Protein AF-A0AAW4PU00-F1 (afdb_monomer_lite)

Radius of gyration: 36.97 Å; chains: 1; bounding box: 73×41×91 Å

Structure (mmCIF, N/CA/C/O backbone):
data_AF-A0AAW4PU00-F1
#
_entry.id   AF-A0AAW4PU00-F1
#
loop_
_atom_site.group_PDB
_atom_site.id
_atom_site.type_symbol
_atom_site.label_atom_id
_atom_site.label_alt_id
_atom_site.label_comp_id
_atom_site.label_asym_id
_atom_site.label_entity_id
_atom_site.label_seq_id
_atom_site.pdbx_PDB_ins_code
_atom_site.Cartn_x
_atom_site.Cartn_y
_atom_site.Cartn_z
_atom_site.occupancy
_atom_site.B_iso_or_equiv
_atom_site.auth_seq_id
_atom_site.auth_comp_id
_atom_site.auth_asym_id
_atom_site.auth_atom_id
_atom_site.pdbx_PDB_model_num
ATOM 1 N N . MET A 1 1 ? 37.279 -8.876 -62.753 1.00 60.62 1 MET A N 1
ATOM 2 C CA . MET A 1 1 ? 37.095 -10.219 -63.361 1.00 60.62 1 MET A CA 1
ATOM 3 C C . MET A 1 1 ? 36.805 -11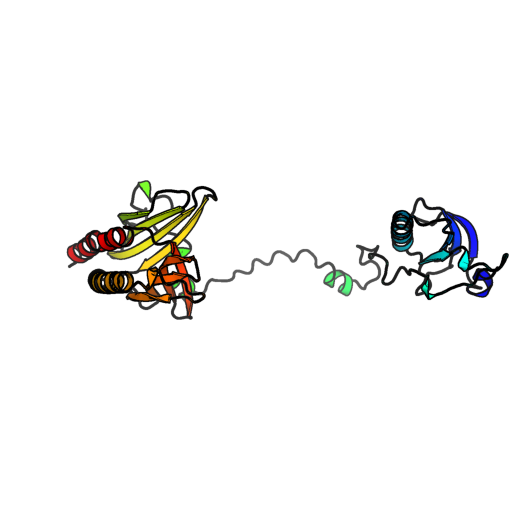.302 -62.313 1.00 60.62 1 MET A C 1
ATOM 5 O O . MET A 1 1 ? 35.931 -12.123 -62.554 1.00 60.62 1 MET A O 1
ATOM 9 N N . LYS A 1 2 ? 37.413 -11.235 -61.116 1.00 74.62 2 LYS A N 1
ATOM 10 C CA . LYS A 1 2 ? 37.250 -12.207 -60.017 1.00 74.62 2 LYS A CA 1
ATOM 11 C C . LYS A 1 2 ? 35.807 -12.545 -59.600 1.00 74.62 2 LYS A C 1
ATOM 13 O O . LYS A 1 2 ? 35.485 -13.714 -59.447 1.00 74.62 2 LYS A O 1
ATOM 18 N N . LEU A 1 3 ? 34.909 -11.564 -59.480 1.00 78.19 3 LEU A N 1
ATOM 19 C CA . LEU A 1 3 ? 33.511 -11.822 -59.084 1.00 78.19 3 LEU A CA 1
ATOM 20 C C . LEU A 1 3 ? 32.737 -12.675 -60.102 1.00 78.19 3 LEU A C 1
ATOM 22 O O . LEU A 1 3 ? 31.877 -13.450 -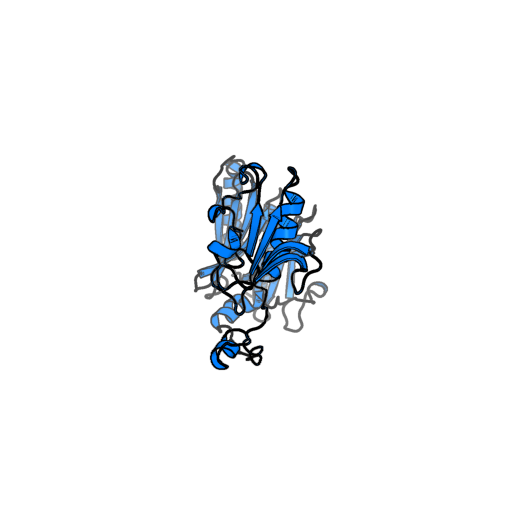59.704 1.00 78.19 3 LEU A O 1
ATOM 26 N N . ARG A 1 4 ? 33.080 -12.596 -61.397 1.00 81.62 4 ARG A N 1
ATOM 27 C CA . ARG A 1 4 ? 32.505 -13.471 -62.435 1.00 81.62 4 ARG A CA 1
ATOM 28 C C . ARG A 1 4 ? 33.040 -14.902 -62.349 1.00 81.62 4 ARG A C 1
ATOM 30 O O . ARG A 1 4 ? 32.368 -15.822 -62.792 1.00 81.62 4 ARG A O 1
ATOM 37 N N . GLU A 1 5 ? 34.236 -15.094 -61.791 1.00 82.25 5 GLU A N 1
ATOM 38 C CA . GLU A 1 5 ? 34.790 -16.429 -61.528 1.00 82.25 5 GLU A CA 1
ATOM 39 C C . GLU A 1 5 ? 34.126 -17.071 -60.306 1.00 82.25 5 GLU A C 1
ATOM 41 O O . GLU A 1 5 ? 33.836 -18.263 -60.323 1.00 82.25 5 GLU A O 1
ATOM 46 N N . ILE A 1 6 ? 33.877 -16.277 -59.259 1.00 80.94 6 ILE A N 1
ATOM 47 C CA . ILE A 1 6 ? 33.273 -16.742 -58.002 1.00 80.94 6 ILE A CA 1
ATOM 48 C C . ILE A 1 6 ? 31.765 -16.977 -58.175 1.00 80.94 6 ILE A C 1
ATOM 50 O O . ILE A 1 6 ? 31.230 -17.964 -57.676 1.00 80.94 6 ILE A O 1
ATOM 54 N N . PHE A 1 7 ? 31.086 -16.108 -58.930 1.00 83.69 7 PHE A N 1
ATOM 55 C CA . PHE A 1 7 ? 29.646 -16.166 -59.180 1.00 83.69 7 PHE A CA 1
ATOM 56 C C . PHE A 1 7 ? 29.358 -16.270 -60.687 1.00 83.69 7 PHE A C 1
ATOM 58 O O . PHE A 1 7 ? 28.888 -15.310 -61.300 1.00 83.69 7 PHE A O 1
ATOM 65 N N . PRO A 1 8 ? 29.623 -17.430 -61.317 1.00 81.44 8 PRO A N 1
ATOM 66 C CA . PRO A 1 8 ? 29.539 -17.587 -62.773 1.00 81.44 8 PRO A CA 1
ATOM 67 C C . PRO A 1 8 ? 28.118 -17.445 -63.334 1.00 81.44 8 PRO A C 1
ATOM 69 O O . PRO A 1 8 ? 27.948 -17.171 -64.518 1.00 81.44 8 PRO A O 1
ATOM 72 N N . SER A 1 9 ? 27.097 -17.632 -62.496 1.00 79.94 9 SER A N 1
ATOM 73 C CA . SER A 1 9 ? 25.684 -17.463 -62.844 1.00 79.94 9 SER A CA 1
ATOM 74 C C . SER A 1 9 ? 25.142 -16.055 -62.570 1.00 79.94 9 SER A C 1
ATOM 76 O O . SER A 1 9 ? 23.960 -15.812 -62.808 1.00 79.94 9 SER A O 1
ATOM 78 N N . ALA A 1 10 ? 25.964 -15.138 -62.052 1.00 87.88 10 ALA A N 1
ATOM 79 C CA . ALA A 1 10 ? 25.546 -13.784 -61.716 1.00 87.88 10 ALA A CA 1
ATOM 80 C C . ALA A 1 10 ? 25.877 -12.783 -62.829 1.00 87.88 10 ALA A C 1
ATOM 82 O O . ALA A 1 10 ? 26.883 -12.904 -63.532 1.00 87.88 10 ALA A O 1
ATOM 83 N N . SER A 1 11 ? 25.053 -11.744 -62.947 1.00 89.81 11 SER A N 1
ATOM 84 C CA . SER A 1 11 ? 25.365 -10.587 -63.787 1.00 89.81 11 SER A CA 1
ATOM 85 C C . SER A 1 11 ? 26.186 -9.584 -62.982 1.00 89.81 11 SER A C 1
ATOM 87 O O . SER A 1 11 ? 25.832 -9.269 -61.852 1.00 89.81 11 SER A O 1
ATOM 89 N N . VAL A 1 12 ? 27.290 -9.090 -63.551 1.00 90.31 12 VAL A N 1
ATOM 90 C CA . VAL A 1 12 ? 28.201 -8.143 -62.882 1.00 90.31 12 VAL A CA 1
ATOM 91 C C . VAL A 1 12 ? 28.299 -6.862 -63.702 1.00 90.31 12 VAL A C 1
ATOM 93 O O . VAL A 1 12 ? 28.822 -6.905 -64.826 1.00 90.31 12 VAL A O 1
ATOM 96 N N . ALA A 1 13 ? 27.826 -5.761 -63.119 1.00 89.69 13 ALA A N 1
ATOM 97 C CA . ALA A 1 13 ? 27.818 -4.412 -63.682 1.00 89.69 13 ALA A CA 1
ATOM 98 C C . ALA A 1 13 ? 28.623 -3.443 -62.798 1.00 89.69 13 ALA A C 1
ATOM 100 O O . ALA A 1 13 ? 28.777 -3.681 -61.602 1.00 89.69 13 ALA A O 1
ATOM 101 N N . HIS A 1 14 ? 29.158 -2.385 -63.403 1.00 90.19 14 HIS A N 1
ATOM 102 C CA . HIS A 1 14 ? 29.904 -1.323 -62.722 1.00 90.19 14 HIS A CA 1
ATOM 103 C C . HIS A 1 14 ? 29.030 -0.073 -62.639 1.00 90.19 14 HIS A C 1
ATOM 105 O O . HIS A 1 14 ? 28.341 0.211 -63.616 1.00 90.19 14 HIS A O 1
ATOM 111 N N . GLU A 1 15 ? 29.103 0.658 -61.524 1.00 87.88 15 GLU A N 1
ATOM 112 C CA . GLU A 1 15 ? 28.348 1.903 -61.295 1.00 87.88 15 GLU A CA 1
ATOM 113 C C . GLU A 1 15 ? 26.834 1.734 -61.543 1.00 87.88 15 GLU A C 1
ATOM 115 O O . GLU A 1 15 ? 26.207 2.502 -62.272 1.00 87.88 15 GLU A O 1
ATOM 120 N N . GLU A 1 16 ? 26.241 0.693 -60.949 1.00 90.12 16 GLU A N 1
ATOM 121 C CA . GLU A 1 16 ? 24.838 0.319 -61.174 1.00 90.12 16 GLU A CA 1
ATOM 122 C C . GLU A 1 16 ? 23.964 0.678 -59.953 1.00 90.12 16 GLU A C 1
ATOM 124 O O . GLU A 1 16 ? 24.355 0.395 -58.812 1.00 90.12 16 GLU A O 1
ATOM 129 N N . PRO A 1 17 ? 22.772 1.277 -60.150 1.00 89.94 17 PRO A N 1
ATOM 130 C CA . PRO A 1 17 ? 21.846 1.563 -59.060 1.00 89.94 17 PRO A CA 1
ATOM 131 C C . PRO A 1 17 ? 21.340 0.277 -58.403 1.00 89.94 17 PRO A C 1
ATOM 133 O O . PRO A 1 17 ? 20.940 -0.677 -59.075 1.00 89.94 17 PRO A O 1
ATOM 136 N N . ILE A 1 18 ? 21.288 0.266 -57.073 1.00 88.88 18 ILE A N 1
ATOM 137 C CA . ILE A 1 18 ? 20.700 -0.844 -56.325 1.00 88.88 18 ILE A CA 1
ATOM 138 C C . ILE A 1 18 ? 19.174 -0.681 -56.334 1.00 88.88 18 ILE A C 1
ATOM 140 O O . ILE A 1 18 ? 18.655 0.341 -55.879 1.00 88.88 18 ILE A O 1
ATOM 144 N N . PRO A 1 19 ? 18.410 -1.681 -56.809 1.00 84.12 19 PRO A N 1
ATOM 145 C CA . PRO A 1 19 ? 16.957 -1.605 -56.807 1.00 84.12 19 PRO A CA 1
ATOM 146 C C . PRO A 1 19 ? 16.387 -1.301 -55.416 1.00 84.12 19 PRO A C 1
ATOM 148 O O . PRO A 1 19 ? 16.774 -1.927 -54.431 1.00 84.12 19 PRO A O 1
ATOM 151 N N . LYS A 1 20 ? 15.379 -0.418 -55.376 1.00 80.75 20 LYS A N 1
ATOM 152 C CA . LYS A 1 20 ? 14.619 0.012 -54.181 1.00 80.75 20 LYS A CA 1
ATOM 153 C C . LYS A 1 20 ? 15.317 1.016 -53.256 1.00 80.75 20 LYS A C 1
ATOM 155 O O . LYS A 1 20 ? 14.691 1.403 -52.272 1.00 80.75 20 LYS A O 1
ATOM 160 N N . ILE A 1 21 ? 16.538 1.458 -53.561 1.00 84.69 21 ILE A N 1
ATOM 161 C CA . ILE A 1 21 ? 17.243 2.495 -52.791 1.00 84.69 21 ILE A CA 1
ATOM 162 C C . ILE A 1 21 ? 17.886 3.531 -53.718 1.00 84.69 21 ILE A C 1
ATOM 164 O O . ILE A 1 21 ? 18.108 3.265 -54.898 1.00 84.69 21 ILE A O 1
ATOM 168 N N . GLU A 1 22 ? 18.179 4.721 -53.195 1.00 86.94 22 GLU A N 1
ATOM 169 C CA . GLU A 1 22 ? 18.830 5.810 -53.942 1.00 86.94 22 GLU A CA 1
ATOM 170 C C . GLU A 1 22 ? 20.367 5.719 -53.843 1.00 86.94 22 GLU A C 1
ATOM 172 O O . GLU A 1 22 ? 21.054 6.724 -53.682 1.00 86.94 22 GLU A O 1
ATOM 177 N N . HIS A 1 23 ? 20.918 4.502 -53.931 1.00 88.12 23 HIS A N 1
ATOM 178 C CA . HIS A 1 23 ? 22.361 4.241 -53.858 1.00 88.12 23 HIS A CA 1
ATOM 179 C C . HIS A 1 23 ? 22.852 3.511 -55.111 1.00 88.12 23 HIS A C 1
ATOM 181 O O . HIS A 1 23 ? 22.195 2.593 -55.607 1.00 88.12 23 HIS A O 1
ATOM 187 N N . THR A 1 24 ? 24.011 3.920 -55.623 1.00 91.31 24 THR A N 1
ATOM 188 C CA . THR A 1 24 ? 24.678 3.310 -56.784 1.00 91.31 24 THR A CA 1
ATOM 189 C C . THR A 1 24 ? 25.943 2.626 -56.305 1.00 91.31 24 THR A C 1
ATOM 191 O O . THR A 1 24 ? 26.784 3.286 -55.703 1.00 91.31 24 THR A O 1
ATOM 194 N N . ALA A 1 25 ? 26.061 1.324 -56.561 1.00 90.69 25 ALA A N 1
ATOM 195 C CA . ALA A 1 25 ? 27.228 0.557 -56.147 1.00 90.69 25 ALA A CA 1
ATOM 196 C C . ALA A 1 25 ? 28.362 0.692 -57.159 1.00 90.69 25 ALA A C 1
ATOM 198 O O . ALA A 1 25 ? 28.114 0.649 -58.368 1.00 90.69 25 ALA A O 1
ATOM 199 N N . ASP A 1 26 ? 29.607 0.739 -56.679 1.00 89.56 26 ASP A N 1
ATOM 200 C CA . ASP A 1 26 ? 30.785 0.729 -57.556 1.00 89.56 26 ASP A CA 1
ATOM 201 C C . ASP A 1 26 ? 30.799 -0.522 -58.447 1.00 89.56 26 ASP A C 1
ATOM 203 O O . ASP A 1 26 ? 31.076 -0.452 -59.650 1.00 89.56 26 ASP A O 1
ATOM 207 N N . VAL A 1 27 ? 30.445 -1.680 -57.875 1.00 91.00 27 VAL A N 1
ATOM 208 C CA . VAL A 1 27 ? 30.143 -2.904 -58.628 1.00 91.00 27 VAL A CA 1
ATOM 209 C C . VAL A 1 27 ? 28.924 -3.596 -58.030 1.00 91.00 27 VAL A C 1
ATOM 211 O O . VAL A 1 27 ? 28.879 -3.874 -56.835 1.00 91.00 27 VAL A O 1
ATOM 214 N N . LEU A 1 28 ? 27.960 -3.958 -58.875 1.00 92.50 28 LEU A N 1
ATOM 215 C CA . LEU A 1 28 ? 26.782 -4.722 -58.476 1.00 92.50 28 LEU A CA 1
ATOM 216 C C . LEU A 1 28 ? 26.794 -6.110 -59.117 1.00 92.50 28 LEU A C 1
ATOM 218 O O . LEU A 1 28 ? 26.815 -6.265 -60.341 1.00 92.50 28 LEU A O 1
ATOM 222 N N . VAL A 1 29 ? 26.752 -7.131 -58.268 1.00 92.69 29 VAL A N 1
ATOM 223 C CA . VAL A 1 29 ? 26.529 -8.527 -58.645 1.00 92.69 29 VAL A CA 1
ATOM 224 C C . VAL A 1 29 ? 25.054 -8.836 -58.426 1.00 92.69 29 VAL A C 1
ATOM 226 O O . VAL A 1 29 ? 24.573 -8.712 -57.305 1.00 92.69 29 VAL A O 1
ATOM 229 N N . THR A 1 30 ? 24.327 -9.255 -59.457 1.00 89.88 30 THR A N 1
ATOM 230 C CA . THR A 1 30 ? 22.900 -9.604 -59.366 1.00 89.88 30 THR A CA 1
ATOM 231 C C . THR A 1 30 ? 22.660 -11.064 -59.726 1.00 89.88 30 THR A C 1
ATOM 233 O O . THR A 1 30 ? 23.266 -11.606 -60.655 1.00 89.88 30 THR A O 1
ATOM 236 N N . PHE A 1 31 ? 21.757 -11.708 -58.988 1.00 86.06 31 PHE A N 1
ATOM 237 C CA . PHE A 1 31 ? 21.328 -13.079 -59.253 1.00 86.06 31 PHE A CA 1
ATOM 238 C C . PHE A 1 31 ? 19.931 -13.088 -59.887 1.00 86.06 31 PHE A C 1
ATOM 240 O O . PHE A 1 31 ? 19.082 -12.276 -59.530 1.00 86.06 31 PHE A O 1
ATOM 247 N N . GLU A 1 32 ? 19.660 -14.035 -60.793 1.00 83.31 32 GLU A N 1
ATOM 248 C CA . GLU A 1 32 ? 18.318 -14.210 -61.384 1.00 83.31 32 GLU A CA 1
ATOM 249 C C . GLU A 1 32 ? 17.259 -14.544 -60.315 1.00 83.31 32 GLU A C 1
ATOM 251 O O . GLU A 1 32 ? 16.095 -14.159 -60.418 1.00 83.31 32 GLU A O 1
ATOM 256 N N . ARG A 1 33 ? 17.675 -15.256 -59.261 1.00 78.50 33 ARG A N 1
ATOM 257 C CA . ARG A 1 33 ? 16.884 -15.538 -58.059 1.00 78.50 33 ARG A CA 1
ATOM 258 C C . ARG A 1 33 ? 17.755 -15.330 -56.822 1.00 78.50 33 ARG A C 1
ATOM 260 O O . ARG A 1 33 ? 18.954 -15.587 -56.918 1.00 78.50 33 ARG A O 1
ATOM 267 N N . PRO A 1 34 ? 17.184 -14.937 -55.670 1.00 79.75 34 PRO A N 1
ATOM 268 C CA . PRO A 1 34 ? 17.965 -14.738 -54.457 1.00 79.75 34 PRO A CA 1
ATOM 269 C C . PRO A 1 34 ? 18.752 -15.993 -54.059 1.00 79.75 34 PRO A C 1
ATOM 271 O O . PRO A 1 34 ? 18.206 -17.099 -54.061 1.00 79.75 34 PRO A O 1
ATOM 274 N N . VAL A 1 35 ? 20.025 -15.823 -53.701 1.00 80.31 35 VAL A N 1
ATOM 275 C CA . VAL A 1 35 ? 20.935 -16.914 -53.316 1.00 80.31 35 VAL A CA 1
ATOM 276 C C . VAL A 1 35 ? 21.301 -16.755 -51.849 1.00 80.31 35 VAL A C 1
ATOM 278 O O . VAL A 1 35 ? 21.739 -15.689 -51.440 1.00 80.31 35 VAL A O 1
ATOM 281 N N . PHE A 1 36 ? 21.153 -17.799 -51.033 1.00 73.81 36 PHE A N 1
ATOM 282 C CA . PHE A 1 36 ? 21.626 -17.764 -49.645 1.00 73.81 36 PHE A CA 1
ATOM 283 C C . PHE A 1 36 ? 23.163 -17.903 -49.583 1.00 73.81 36 PHE A C 1
ATOM 285 O O . PHE A 1 36 ? 23.694 -18.775 -50.273 1.00 73.81 36 PHE A O 1
ATOM 292 N N . PRO A 1 37 ? 23.885 -17.115 -48.754 1.00 76.69 37 PRO A N 1
ATOM 293 C CA . PRO A 1 37 ? 23.397 -16.060 -47.852 1.00 76.69 37 PRO A CA 1
ATOM 294 C C . PRO A 1 37 ? 23.334 -14.661 -48.497 1.00 76.69 37 PRO A C 1
ATOM 296 O O . PRO A 1 37 ? 23.039 -13.683 -47.814 1.00 76.69 37 PRO A O 1
ATOM 299 N N . TYR A 1 38 ? 23.630 -14.551 -49.792 1.00 84.31 38 TYR A N 1
ATOM 300 C CA . TYR A 1 38 ? 23.863 -13.291 -50.496 1.00 84.31 38 TYR A CA 1
ATOM 301 C C . TYR A 1 38 ? 22.615 -12.467 -50.864 1.00 84.31 38 TYR A C 1
ATOM 303 O O . TYR A 1 38 ? 22.740 -11.337 -51.324 1.00 84.31 38 TYR A O 1
ATOM 311 N N . GLY A 1 39 ? 21.411 -13.002 -50.673 1.00 85.44 39 GLY A N 1
ATOM 312 C CA . GLY A 1 39 ? 20.170 -12.306 -51.008 1.00 85.44 39 GLY A CA 1
ATOM 313 C C . GLY A 1 39 ? 20.031 -12.058 -52.512 1.00 85.44 39 GLY A C 1
ATOM 314 O O . GLY A 1 39 ? 20.330 -12.937 -53.320 1.00 85.44 39 GLY A O 1
ATOM 315 N N . ASN A 1 40 ? 19.558 -10.869 -52.888 1.00 87.81 40 ASN A N 1
ATOM 316 C CA . ASN A 1 40 ? 19.306 -10.476 -54.282 1.00 87.81 40 ASN A CA 1
ATOM 317 C C . ASN A 1 40 ? 20.597 -10.261 -55.096 1.00 87.81 40 ASN A C 1
ATOM 319 O O . ASN A 1 40 ? 20.557 -10.206 -56.328 1.00 87.81 40 ASN A O 1
ATOM 323 N N . GLY A 1 41 ? 21.741 -10.131 -54.423 1.00 90.38 41 GLY A N 1
ATOM 324 C CA . GLY A 1 41 ? 22.997 -9.752 -55.050 1.00 90.38 41 GLY A CA 1
ATOM 325 C C . GLY A 1 41 ? 24.038 -9.252 -54.054 1.00 90.38 41 GLY A C 1
ATOM 326 O O . GLY A 1 41 ? 23.775 -9.161 -52.857 1.00 90.38 41 GLY A O 1
ATOM 327 N N . ILE A 1 42 ? 25.213 -8.890 -54.559 1.00 92.62 42 ILE A N 1
ATOM 328 C CA . ILE A 1 42 ? 26.312 -8.325 -53.772 1.00 92.62 42 ILE A CA 1
ATOM 329 C C . ILE A 1 42 ? 26.625 -6.929 -54.313 1.00 92.62 42 ILE A C 1
ATOM 331 O O . ILE A 1 42 ? 27.031 -6.799 -55.466 1.00 92.62 42 ILE A O 1
ATOM 335 N N . ALA A 1 43 ? 26.436 -5.906 -53.486 1.00 93.19 43 ALA A N 1
ATOM 336 C CA . ALA A 1 43 ? 26.935 -4.560 -53.726 1.00 93.19 43 ALA A CA 1
ATOM 337 C C . ALA A 1 43 ? 28.368 -4.466 -53.199 1.00 93.19 43 ALA A C 1
ATOM 339 O O . ALA A 1 43 ? 28.635 -4.762 -52.033 1.00 93.19 43 ALA A O 1
ATOM 340 N N . VAL A 1 44 ? 29.294 -4.103 -54.071 1.00 91.19 44 VAL A N 1
ATOM 341 C CA . VAL A 1 44 ? 30.707 -3.933 -53.752 1.00 91.19 44 VAL A CA 1
ATOM 342 C C . VAL A 1 44 ? 30.991 -2.442 -53.770 1.00 91.19 44 VAL A C 1
ATOM 344 O O . VAL A 1 44 ? 30.757 -1.786 -54.781 1.00 91.19 44 VAL A O 1
ATOM 347 N N . GLU A 1 45 ? 31.509 -1.944 -52.657 1.00 89.50 45 GLU A N 1
ATOM 348 C CA . GLU A 1 45 ? 31.841 -0.539 -52.441 1.00 89.50 45 GLU A CA 1
ATOM 349 C C . GLU A 1 45 ? 33.338 -0.421 -52.164 1.00 89.50 45 GLU A C 1
ATOM 351 O O . GLU A 1 45 ? 33.886 -1.161 -51.340 1.00 89.50 45 GLU A O 1
ATOM 356 N N . PHE A 1 46 ? 34.019 0.505 -52.829 1.00 85.88 46 PHE A N 1
ATOM 357 C CA . PHE A 1 46 ? 35.410 0.823 -52.554 1.00 85.88 46 PHE A CA 1
ATOM 358 C C . PHE A 1 46 ? 35.495 1.886 -51.463 1.00 85.88 46 PHE A C 1
ATOM 360 O O . PHE A 1 46 ? 34.914 2.966 -51.568 1.00 85.88 46 PHE A O 1
ATOM 367 N N . ARG A 1 47 ? 36.271 1.618 -50.409 1.00 73.75 47 ARG A N 1
ATOM 368 C CA . ARG A 1 47 ? 36.490 2.587 -49.330 1.00 73.75 47 ARG A CA 1
ATOM 369 C C . ARG A 1 47 ? 37.797 3.365 -49.537 1.00 73.75 47 ARG A C 1
ATOM 371 O O . ARG A 1 47 ? 38.864 2.772 -49.374 1.00 73.75 47 ARG A O 1
ATOM 378 N N . PRO A 1 48 ? 37.772 4.697 -49.758 1.00 56.03 48 PRO A N 1
ATOM 379 C CA . PRO A 1 48 ? 39.005 5.465 -49.916 1.00 56.03 48 PRO A CA 1
ATOM 380 C C . PRO A 1 48 ? 39.599 5.998 -48.597 1.00 56.03 48 PRO A C 1
ATOM 382 O O . PRO A 1 48 ? 40.778 6.331 -48.588 1.00 56.03 48 PRO A O 1
ATOM 385 N N . THR A 1 49 ? 38.843 6.156 -47.493 1.00 58.81 49 THR A N 1
ATOM 386 C CA . THR A 1 49 ? 39.367 6.678 -46.198 1.00 58.81 49 THR A CA 1
ATOM 387 C C . THR A 1 49 ? 38.406 6.494 -44.995 1.00 58.81 49 THR A C 1
ATOM 389 O O . THR A 1 49 ? 37.220 6.209 -45.160 1.00 58.81 49 THR A O 1
ATOM 392 N N . ASN A 1 50 ? 38.944 6.640 -43.769 1.00 56.03 50 ASN A N 1
ATOM 393 C CA . ASN A 1 50 ? 38.349 6.341 -42.446 1.00 56.03 50 ASN A CA 1
ATOM 394 C C . ASN A 1 50 ? 37.138 7.211 -42.010 1.00 56.03 50 ASN A C 1
ATOM 396 O O . ASN A 1 50 ? 37.210 7.892 -40.987 1.00 56.03 50 ASN A O 1
ATOM 400 N N . ASP A 1 51 ? 36.010 7.186 -42.723 1.00 63.84 51 ASP A N 1
ATOM 401 C CA . ASP A 1 51 ? 34.717 7.627 -42.161 1.00 63.84 51 ASP A CA 1
ATOM 402 C C . ASP A 1 51 ? 33.814 6.415 -41.882 1.00 63.84 51 ASP A C 1
ATOM 404 O O . ASP A 1 51 ? 33.201 5.854 -42.789 1.00 63.84 51 ASP A O 1
ATOM 408 N N . ASP A 1 52 ? 33.816 5.918 -40.641 1.00 64.44 52 ASP A N 1
ATOM 409 C CA . ASP A 1 52 ? 33.060 4.712 -40.253 1.00 64.44 52 ASP A CA 1
ATOM 410 C C . ASP A 1 52 ? 31.540 4.953 -40.246 1.00 64.44 52 ASP A C 1
ATOM 412 O O . ASP A 1 52 ? 30.760 4.014 -40.397 1.00 64.44 52 ASP A O 1
ATOM 416 N N . LYS A 1 53 ? 31.092 6.213 -40.136 1.00 64.75 53 LYS A N 1
ATOM 417 C CA . LYS A 1 53 ? 29.657 6.530 -40.063 1.00 64.75 53 LYS A CA 1
ATOM 418 C C . LYS A 1 53 ? 28.947 6.351 -41.401 1.00 64.75 53 LYS A C 1
ATOM 420 O O . LYS A 1 53 ? 27.790 5.938 -41.414 1.00 64.75 53 LYS A O 1
ATOM 425 N N . GLN A 1 54 ? 29.620 6.651 -42.511 1.00 74.88 54 GLN A N 1
ATOM 426 C CA . GLN A 1 54 ? 29.050 6.457 -43.848 1.00 74.88 54 GLN A CA 1
ATOM 427 C C . GLN A 1 54 ? 28.980 4.973 -44.222 1.00 74.88 54 GLN A C 1
ATOM 429 O O . GLN A 1 54 ? 27.975 4.532 -44.775 1.00 74.88 54 GLN A O 1
ATOM 434 N N . VAL A 1 55 ? 29.995 4.192 -43.833 1.00 79.31 55 VAL A N 1
ATOM 435 C CA . VAL A 1 55 ? 30.044 2.738 -44.054 1.00 79.31 55 VAL A CA 1
ATOM 436 C C . VAL A 1 55 ? 28.838 2.048 -43.424 1.00 79.31 55 VAL A C 1
ATOM 438 O O . VAL A 1 55 ? 28.171 1.252 -44.084 1.00 79.31 55 VAL A O 1
ATOM 441 N N . ASP A 1 56 ? 28.518 2.361 -42.168 1.00 81.12 56 ASP A N 1
ATOM 442 C CA . ASP A 1 56 ? 27.392 1.729 -41.476 1.00 81.12 56 ASP A CA 1
ATOM 443 C C . ASP A 1 56 ? 26.028 2.177 -42.020 1.00 81.12 56 ASP A C 1
ATOM 445 O O . ASP A 1 56 ? 25.106 1.358 -42.096 1.00 81.12 56 ASP A O 1
ATOM 449 N N . ALA A 1 57 ? 25.898 3.441 -42.436 1.00 82.38 57 ALA A N 1
ATOM 450 C CA . ALA A 1 57 ? 24.671 3.963 -43.036 1.00 82.38 57 ALA A CA 1
ATOM 451 C C . ALA A 1 57 ? 24.361 3.273 -44.375 1.00 82.38 57 ALA A C 1
ATOM 453 O O . ALA A 1 57 ? 23.285 2.689 -44.518 1.00 82.38 57 ALA A O 1
ATOM 454 N N . ILE A 1 58 ? 25.333 3.250 -45.295 1.00 84.31 58 ILE A N 1
ATOM 455 C CA . ILE A 1 58 ? 25.207 2.591 -46.604 1.00 84.31 58 ILE A CA 1
ATOM 456 C C . ILE A 1 58 ? 25.001 1.086 -46.413 1.00 84.31 58 ILE A C 1
ATOM 458 O O . ILE A 1 58 ? 24.077 0.512 -46.981 1.00 84.31 58 ILE A O 1
ATOM 462 N N . SER A 1 59 ? 25.785 0.443 -45.538 1.00 87.00 59 SER A N 1
ATOM 463 C CA . SER A 1 59 ? 25.613 -0.988 -45.250 1.00 87.00 59 SER A CA 1
ATOM 464 C C . SER A 1 59 ? 24.191 -1.304 -44.791 1.00 87.00 59 SER A C 1
ATOM 466 O O . SER A 1 59 ? 23.594 -2.267 -45.257 1.00 87.00 59 SER A O 1
ATOM 468 N N . SER A 1 60 ? 23.631 -0.494 -43.890 1.00 83.75 60 SER A N 1
ATOM 469 C CA . SER A 1 60 ? 22.275 -0.704 -43.373 1.00 83.75 60 SER A CA 1
ATOM 470 C C . SER A 1 60 ? 21.211 -0.549 -44.460 1.00 83.75 60 SER A C 1
ATOM 472 O O . SER A 1 60 ? 20.238 -1.302 -44.473 1.00 83.75 60 SER A O 1
ATOM 474 N N . GLU A 1 61 ? 21.382 0.414 -45.364 1.00 85.75 61 GLU A N 1
ATOM 475 C CA . GLU A 1 61 ? 20.469 0.656 -46.481 1.00 85.75 61 GLU A CA 1
ATOM 476 C C . GLU A 1 61 ? 20.512 -0.484 -47.511 1.00 85.75 61 GLU A C 1
ATOM 478 O O . GLU A 1 61 ? 19.470 -1.039 -47.860 1.00 85.75 61 GLU A O 1
ATOM 483 N N . VAL A 1 62 ? 21.712 -0.924 -47.898 1.00 87.25 62 VAL A N 1
ATOM 484 C CA . VAL A 1 62 ? 21.928 -2.054 -48.819 1.00 87.25 62 VAL A CA 1
ATOM 485 C C . VAL A 1 62 ? 21.378 -3.365 -48.245 1.00 87.25 62 VAL A C 1
ATOM 487 O O . VAL A 1 62 ? 20.654 -4.098 -48.926 1.00 87.25 62 VAL A O 1
ATOM 490 N N . LEU A 1 63 ? 21.637 -3.634 -46.961 1.00 86.88 63 LEU A N 1
ATOM 491 C CA . LEU A 1 63 ? 21.103 -4.808 -46.264 1.00 86.88 63 LEU A CA 1
ATOM 492 C C . LEU A 1 63 ? 19.567 -4.790 -46.215 1.00 86.88 63 LEU A C 1
ATOM 494 O O . LEU A 1 63 ? 18.937 -5.825 -46.438 1.00 86.88 63 LEU A O 1
ATOM 498 N N . ARG A 1 64 ? 18.952 -3.616 -45.996 1.00 80.94 64 ARG A N 1
ATOM 499 C CA . ARG A 1 64 ? 17.490 -3.411 -46.065 1.00 80.94 64 ARG A CA 1
ATOM 500 C C . ARG A 1 64 ? 16.919 -3.485 -47.484 1.00 80.94 64 ARG A C 1
ATOM 502 O O . ARG A 1 64 ? 15.719 -3.676 -47.639 1.00 80.94 64 ARG A O 1
ATOM 509 N N . ALA A 1 65 ? 17.733 -3.367 -48.525 1.00 83.88 65 ALA A N 1
ATOM 510 C CA . ALA A 1 65 ? 17.309 -3.666 -49.893 1.00 83.88 65 ALA A CA 1
ATOM 511 C C . ALA A 1 65 ? 17.367 -5.178 -50.205 1.00 83.88 65 ALA A C 1
ATOM 513 O O . ALA A 1 65 ? 16.919 -5.623 -51.267 1.00 83.88 65 ALA A O 1
ATOM 514 N N . GLY A 1 66 ? 17.894 -5.989 -49.278 1.00 84.44 66 GLY A N 1
ATOM 515 C CA . GLY A 1 66 ? 18.067 -7.433 -49.435 1.00 84.44 66 GLY A CA 1
ATOM 516 C C . GLY A 1 66 ? 19.323 -7.823 -50.218 1.00 84.44 66 GLY A C 1
ATOM 517 O O . GLY A 1 66 ? 19.359 -8.918 -50.778 1.00 84.44 66 GLY A O 1
ATOM 518 N N . TYR A 1 67 ? 20.326 -6.944 -50.276 1.00 90.00 67 TYR A N 1
ATOM 519 C CA . TYR A 1 67 ? 21.624 -7.190 -50.908 1.00 90.00 67 TYR A CA 1
ATOM 520 C C . TYR A 1 67 ? 22.715 -7.360 -49.846 1.00 90.00 67 TYR A C 1
ATOM 522 O O . TYR A 1 67 ? 22.685 -6.727 -48.791 1.00 90.00 67 TYR A O 1
ATOM 530 N N . THR A 1 68 ? 23.695 -8.214 -50.123 1.00 90.69 68 THR A N 1
ATOM 531 C CA . THR A 1 68 ? 24.938 -8.272 -49.346 1.00 90.69 68 THR A CA 1
ATOM 532 C C . THR A 1 68 ? 25.818 -7.091 -49.703 1.00 90.69 68 THR A C 1
ATOM 534 O O . THR A 1 68 ? 25.920 -6.745 -50.875 1.00 90.69 68 THR A O 1
ATOM 537 N N . VAL A 1 69 ? 26.492 -6.507 -48.715 1.00 91.06 69 VAL A N 1
ATOM 538 C CA . VAL A 1 69 ? 27.502 -5.471 -48.953 1.00 91.06 69 VAL A CA 1
ATOM 539 C C . VAL A 1 69 ? 28.905 -6.034 -48.727 1.00 91.06 69 VAL A C 1
ATOM 541 O O . VAL A 1 69 ? 29.157 -6.727 -47.736 1.00 9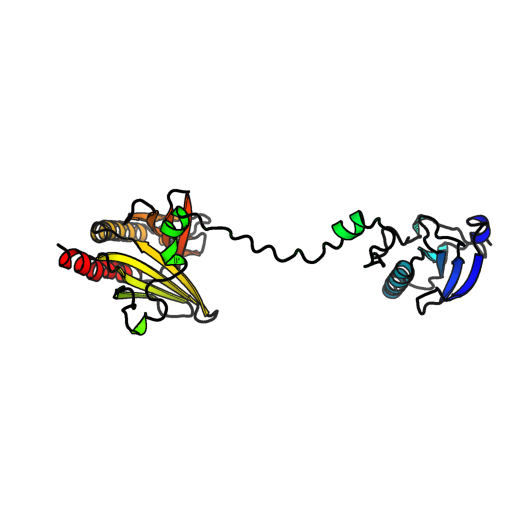1.06 69 VAL A O 1
ATOM 544 N N . TYR A 1 70 ? 29.807 -5.744 -49.661 1.00 90.62 70 TYR A N 1
ATOM 545 C CA . TYR A 1 70 ? 31.239 -6.012 -49.579 1.00 90.62 70 TYR A CA 1
ATOM 546 C C . TYR A 1 70 ? 31.991 -4.685 -49.636 1.00 90.62 70 TYR A C 1
ATOM 548 O O . TYR A 1 70 ? 31.923 -3.980 -50.641 1.00 90.62 70 TYR A O 1
ATOM 556 N N . TRP A 1 71 ? 32.723 -4.357 -48.577 1.00 88.62 71 TRP A N 1
ATOM 557 C CA . TRP A 1 71 ? 33.593 -3.185 -48.568 1.00 88.62 71 TRP A CA 1
ATOM 558 C C . TRP A 1 71 ? 34.997 -3.603 -48.977 1.00 88.62 71 TRP A C 1
ATOM 560 O O . TRP A 1 71 ? 35.689 -4.248 -48.197 1.00 88.62 71 TRP A O 1
ATOM 570 N N . ALA A 1 72 ? 35.402 -3.233 -50.189 1.00 85.50 72 ALA A N 1
ATOM 571 C CA . ALA A 1 72 ? 36.756 -3.439 -50.672 1.00 85.50 72 ALA A CA 1
ATOM 572 C C . ALA A 1 72 ? 37.672 -2.336 -50.127 1.00 85.50 72 ALA A C 1
ATOM 574 O O . ALA A 1 72 ? 37.411 -1.140 -50.305 1.00 85.50 72 ALA A O 1
ATOM 575 N N . TYR A 1 73 ? 38.767 -2.733 -49.490 1.00 82.12 73 TYR A N 1
ATO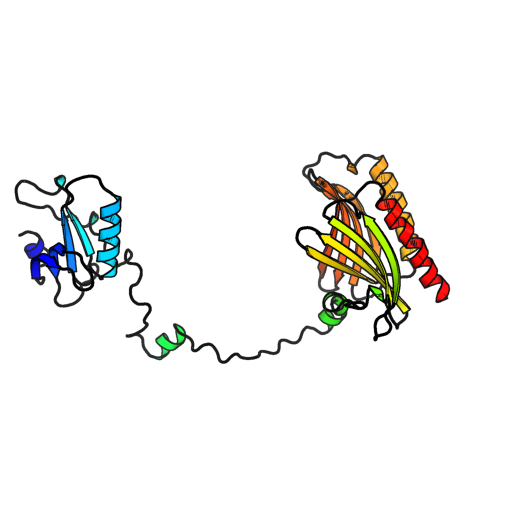M 576 C CA . TYR A 1 73 ? 39.805 -1.831 -49.009 1.00 82.12 73 TYR A CA 1
ATOM 577 C C . TYR A 1 73 ? 40.964 -1.793 -50.001 1.00 82.12 73 TYR A C 1
ATOM 579 O O . TYR A 1 73 ? 41.194 -2.741 -50.745 1.00 82.12 73 TYR A O 1
ATOM 587 N N . GLN A 1 74 ? 41.748 -0.712 -49.993 1.00 80.06 74 GLN A N 1
ATOM 588 C CA . GLN A 1 74 ? 42.942 -0.602 -50.843 1.00 80.06 74 GLN A CA 1
ATOM 589 C C . GLN A 1 74 ? 43.914 -1.784 -50.655 1.00 80.06 74 GLN A C 1
ATOM 591 O O . GLN A 1 74 ? 44.570 -2.199 -51.603 1.00 80.06 74 GLN A O 1
ATOM 596 N N . GLU A 1 75 ? 43.975 -2.339 -49.444 1.00 80.38 75 GLU A N 1
ATOM 597 C CA . GLU A 1 75 ? 44.800 -3.496 -49.076 1.00 80.38 75 GLU A CA 1
ATOM 598 C C . GLU A 1 75 ? 44.351 -4.805 -49.745 1.00 80.38 75 GLU A C 1
ATOM 600 O O . GLU A 1 75 ? 45.141 -5.743 -49.833 1.00 80.38 75 GLU A O 1
ATOM 605 N N . ASP A 1 76 ? 43.111 -4.875 -50.239 1.00 78.31 76 ASP A N 1
ATOM 606 C CA . ASP A 1 76 ? 42.571 -6.064 -50.903 1.00 78.31 76 ASP A CA 1
ATOM 607 C C . ASP A 1 76 ? 42.975 -6.152 -52.387 1.00 78.31 76 ASP A C 1
ATOM 609 O O . ASP A 1 76 ? 42.670 -7.157 -53.041 1.00 78.31 76 ASP A O 1
ATOM 613 N N . PHE A 1 77 ? 43.665 -5.130 -52.914 1.00 78.44 77 PHE A N 1
ATOM 614 C CA . PHE A 1 77 ? 44.117 -5.046 -54.304 1.00 78.44 77 PHE A CA 1
ATOM 615 C C . PHE A 1 77 ? 45.637 -5.224 -54.428 1.00 78.44 77 PHE A C 1
ATOM 617 O O . PHE A 1 77 ? 46.415 -4.482 -53.828 1.00 78.44 77 PHE A O 1
ATOM 624 N N . ASP A 1 78 ? 46.060 -6.147 -55.295 1.00 78.06 78 ASP A N 1
ATOM 625 C CA . ASP A 1 78 ? 47.429 -6.229 -55.815 1.00 78.06 78 ASP A CA 1
ATOM 626 C C . ASP A 1 78 ? 47.414 -5.828 -57.299 1.00 78.06 78 ASP A C 1
ATOM 628 O O . ASP A 1 78 ? 46.977 -6.569 -58.184 1.00 78.06 78 ASP A O 1
ATOM 632 N N . GLY A 1 79 ? 47.794 -4.579 -57.578 1.00 75.75 79 GLY A N 1
ATOM 633 C CA . GLY A 1 79 ? 47.640 -3.985 -58.904 1.00 75.75 79 GLY A CA 1
ATOM 634 C C . GLY A 1 79 ? 46.167 -3.833 -59.303 1.00 75.75 79 GLY A C 1
ATOM 635 O O . GLY A 1 79 ? 45.468 -2.979 -58.767 1.00 75.75 79 GLY A O 1
ATOM 636 N N . HIS A 1 80 ? 45.712 -4.625 -60.280 1.00 67.88 80 HIS A N 1
ATOM 637 C CA . HIS A 1 80 ? 44.317 -4.627 -60.759 1.00 67.88 80 HIS A CA 1
ATOM 638 C C . HIS A 1 80 ? 43.528 -5.857 -60.280 1.00 67.88 80 HIS A C 1
ATOM 640 O O . HIS A 1 80 ? 42.343 -5.992 -60.601 1.00 67.88 80 HIS A O 1
ATOM 646 N N . ASP A 1 81 ? 44.174 -6.754 -59.530 1.00 70.38 81 ASP A N 1
ATOM 647 C CA . ASP A 1 81 ? 43.568 -7.984 -59.040 1.00 70.38 81 ASP A CA 1
ATOM 648 C C . ASP A 1 81 ? 43.094 -7.806 -57.597 1.00 70.38 81 ASP A C 1
ATOM 650 O O . ASP A 1 81 ? 43.863 -7.467 -56.701 1.00 70.38 81 ASP A O 1
ATOM 654 N N . MET A 1 82 ? 41.800 -8.043 -57.380 1.00 77.12 82 MET A N 1
ATOM 655 C CA . MET A 1 82 ? 41.166 -7.979 -56.065 1.00 77.12 82 MET A CA 1
ATOM 656 C C . MET A 1 82 ? 41.084 -9.377 -55.452 1.00 77.12 82 MET A C 1
ATOM 658 O O . MET A 1 82 ? 40.568 -10.312 -56.078 1.00 77.12 82 MET A O 1
ATOM 662 N N . SER A 1 83 ? 41.528 -9.506 -54.205 1.00 78.12 83 SER A N 1
ATOM 663 C CA . SER A 1 83 ? 41.271 -10.685 -53.380 1.00 78.12 83 SER A CA 1
ATOM 664 C C . SER A 1 83 ? 39.889 -10.569 -52.732 1.00 78.12 83 SER A C 1
ATOM 666 O O . SER A 1 83 ? 39.589 -9.598 -52.050 1.00 78.12 83 SER A O 1
ATOM 668 N N . PHE A 1 84 ? 39.009 -11.538 -52.998 1.00 79.50 84 PHE A N 1
ATOM 669 C CA . PHE A 1 84 ? 37.664 -11.552 -52.421 1.00 79.50 84 PHE A CA 1
ATOM 670 C C . PHE A 1 84 ? 37.684 -12.273 -51.077 1.00 79.50 84 PHE A C 1
ATOM 672 O O . PHE A 1 84 ? 38.078 -13.440 -51.001 1.00 79.50 84 PHE A O 1
ATOM 679 N N . ARG A 1 85 ? 37.250 -11.576 -50.031 1.00 79.56 85 ARG A N 1
ATOM 680 C CA . ARG A 1 85 ? 37.331 -12.029 -48.645 1.00 79.56 85 ARG A CA 1
ATOM 681 C C . ARG A 1 85 ? 35.949 -12.215 -48.031 1.00 79.56 85 ARG A C 1
ATOM 683 O O . ARG A 1 85 ? 35.255 -11.252 -47.727 1.00 79.56 85 ARG A O 1
ATOM 690 N N . GLU A 1 86 ? 35.539 -13.463 -47.824 1.00 73.56 86 GLU A N 1
ATOM 691 C CA . GLU A 1 86 ? 34.202 -13.753 -47.286 1.00 73.56 86 GLU A CA 1
ATOM 692 C C . GLU A 1 86 ? 33.959 -13.141 -45.896 1.00 73.56 86 GLU A C 1
ATOM 694 O O . GLU A 1 86 ? 32.824 -12.803 -45.575 1.00 73.56 86 GLU A O 1
ATOM 699 N N . ASP A 1 87 ? 35.009 -12.928 -45.096 1.00 75.75 87 ASP A N 1
ATOM 700 C CA . ASP A 1 87 ? 34.926 -12.312 -43.767 1.00 75.75 87 ASP A CA 1
ATOM 701 C C . ASP A 1 87 ? 34.587 -10.810 -43.788 1.00 75.75 87 ASP A C 1
ATOM 703 O O . ASP A 1 87 ? 34.206 -10.258 -42.756 1.00 75.75 87 ASP A O 1
ATOM 707 N N . GLN A 1 88 ? 34.680 -10.151 -44.947 1.00 77.69 88 GLN A N 1
ATOM 708 C CA . GLN A 1 88 ? 34.282 -8.750 -45.135 1.00 77.69 88 GLN A CA 1
ATOM 709 C C . GLN A 1 88 ? 32.829 -8.596 -45.616 1.00 77.69 88 GLN A C 1
ATOM 711 O O . GLN A 1 88 ? 32.316 -7.476 -45.691 1.00 77.69 88 GLN A O 1
ATOM 716 N N . LEU A 1 89 ? 32.143 -9.700 -45.936 1.00 83.00 89 LEU A N 1
ATOM 717 C CA . LEU A 1 89 ? 30.752 -9.664 -46.376 1.00 83.00 89 LEU A CA 1
ATOM 718 C C . LEU A 1 89 ? 29.821 -9.419 -45.193 1.00 83.00 89 LEU A C 1
ATOM 720 O O . LEU A 1 89 ? 29.794 -10.181 -44.227 1.00 83.00 89 LEU A O 1
ATOM 724 N N . ARG A 1 90 ? 28.969 -8.401 -45.313 1.00 83.88 90 ARG A N 1
ATOM 725 C CA . ARG A 1 90 ? 27.802 -8.248 -44.442 1.00 83.88 90 ARG A CA 1
ATOM 726 C C . ARG A 1 90 ? 26.581 -8.713 -45.221 1.00 83.88 90 ARG A C 1
ATOM 728 O O . ARG A 1 90 ? 26.190 -8.088 -46.205 1.00 83.88 90 ARG A O 1
ATOM 735 N N . THR A 1 91 ? 26.010 -9.835 -44.801 1.00 81.56 91 THR A N 1
ATOM 736 C CA . THR A 1 91 ? 24.879 -10.493 -45.468 1.00 81.56 91 THR A CA 1
ATOM 737 C C . THR A 1 91 ? 23.535 -10.038 -44.895 1.00 81.56 91 THR A C 1
ATOM 739 O O . THR A 1 91 ? 23.439 -9.808 -43.686 1.00 81.56 91 THR A O 1
ATOM 742 N N . PRO A 1 92 ? 22.454 -9.989 -45.700 1.00 68.38 92 PRO A N 1
ATOM 743 C CA . PRO A 1 92 ? 21.110 -9.658 -45.224 1.00 68.38 92 PRO A CA 1
ATOM 744 C C . PRO A 1 92 ? 20.637 -10.542 -44.068 1.00 68.38 92 PRO A C 1
ATOM 746 O O . PRO A 1 92 ? 19.822 -10.130 -43.256 1.00 68.38 92 PRO A O 1
ATOM 749 N N . TRP A 1 93 ? 21.166 -11.756 -43.936 1.00 57.59 93 TRP A N 1
ATOM 750 C CA . TRP A 1 93 ? 20.917 -12.605 -42.777 1.00 57.59 93 TRP A CA 1
ATOM 751 C C . TRP A 1 93 ? 22.235 -12.962 -42.082 1.00 57.59 93 TRP A C 1
ATOM 753 O O . TRP A 1 93 ? 23.128 -13.460 -42.770 1.00 57.59 93 TRP A O 1
ATOM 763 N N . PRO A 1 94 ? 22.394 -12.751 -40.760 1.00 59.44 94 PRO A N 1
ATOM 764 C CA . PRO A 1 94 ? 21.438 -12.182 -39.800 1.00 59.44 94 PRO A CA 1
ATOM 765 C C . PRO A 1 94 ? 21.475 -10.640 -39.700 1.00 59.44 94 PRO A C 1
ATOM 767 O O . PRO A 1 94 ? 20.877 -10.086 -38.782 1.00 59.44 94 PRO A O 1
ATOM 770 N N . HIS A 1 95 ? 22.216 -9.936 -40.568 1.00 58.28 95 HIS A N 1
ATOM 771 C CA . HIS A 1 95 ? 22.536 -8.518 -40.344 1.00 58.28 95 HIS A CA 1
ATOM 772 C C . HIS A 1 95 ? 21.497 -7.515 -40.870 1.00 58.28 95 HIS A C 1
ATOM 774 O O . HIS A 1 95 ? 21.567 -6.346 -40.490 1.00 58.28 95 HIS A O 1
ATOM 780 N N . ALA A 1 96 ? 20.527 -7.918 -41.698 1.00 55.28 96 ALA A N 1
ATOM 781 C CA . ALA A 1 96 ? 19.401 -7.052 -42.033 1.00 55.28 96 ALA A CA 1
ATOM 782 C C . ALA A 1 96 ? 18.365 -7.063 -40.908 1.00 55.28 96 ALA A C 1
ATOM 784 O O . ALA A 1 96 ? 17.980 -8.103 -40.373 1.00 55.28 96 ALA A O 1
ATOM 785 N N . ILE A 1 97 ? 17.853 -5.873 -40.606 1.00 49.81 97 ILE A N 1
ATOM 786 C CA . ILE A 1 97 ? 16.576 -5.724 -39.914 1.00 49.81 97 ILE A CA 1
ATOM 787 C C . ILE A 1 97 ? 15.518 -6.314 -40.865 1.00 49.81 97 ILE A C 1
ATOM 789 O O . ILE A 1 97 ? 15.494 -5.884 -42.021 1.00 49.81 97 ILE A O 1
ATOM 793 N N . PRO A 1 98 ? 14.690 -7.292 -40.448 1.00 45.78 98 PRO A N 1
ATOM 794 C CA . PRO A 1 98 ? 13.702 -7.920 -41.324 1.00 45.78 98 PRO A CA 1
ATOM 795 C C . PRO A 1 98 ? 12.860 -6.864 -42.053 1.00 45.78 98 PRO A C 1
ATOM 797 O O . PRO A 1 98 ? 12.249 -6.015 -41.414 1.00 45.78 98 PRO A O 1
ATOM 800 N N . ILE A 1 99 ? 12.868 -6.898 -43.389 1.00 47.81 99 ILE A N 1
ATOM 801 C CA . ILE A 1 99 ? 12.193 -5.901 -44.247 1.00 47.81 99 ILE A CA 1
ATOM 802 C C . ILE A 1 99 ? 10.702 -6.222 -44.408 1.00 47.81 99 ILE A C 1
ATOM 804 O O . ILE A 1 99 ? 9.917 -5.378 -44.824 1.00 47.81 99 ILE A O 1
ATOM 808 N N . THR A 1 100 ? 10.281 -7.441 -44.082 1.00 45.44 100 THR A N 1
ATOM 809 C CA . THR A 1 100 ? 8.877 -7.829 -44.168 1.00 45.44 100 THR A CA 1
ATOM 810 C C . THR A 1 100 ? 8.233 -7.723 -42.795 1.00 45.44 100 THR A C 1
ATOM 812 O O . THR A 1 100 ? 8.336 -8.632 -41.974 1.00 45.44 100 THR A O 1
ATOM 815 N N . GLU A 1 101 ? 7.508 -6.627 -42.581 1.00 47.16 101 GLU A N 1
ATOM 816 C CA . GLU A 1 101 ? 6.389 -6.607 -41.630 1.00 47.16 101 GLU A CA 1
ATOM 817 C C . GLU A 1 101 ? 5.223 -7.514 -42.102 1.00 47.16 101 GLU A C 1
ATOM 819 O O . GLU A 1 101 ? 4.255 -7.728 -41.368 1.00 47.16 101 GLU A O 1
ATOM 824 N N . ASP A 1 102 ? 5.321 -8.099 -43.305 1.00 51.69 102 ASP A N 1
ATOM 825 C CA . ASP A 1 102 ? 4.284 -8.932 -43.906 1.00 51.69 102 ASP A CA 1
ATOM 826 C C . ASP A 1 102 ? 4.607 -10.428 -43.974 1.00 51.69 102 ASP A C 1
ATOM 828 O O . ASP A 1 102 ? 5.716 -10.877 -44.248 1.00 51.69 102 ASP A O 1
ATOM 832 N N . ILE A 1 103 ? 3.561 -11.197 -43.691 1.00 53.69 103 ILE A N 1
ATOM 833 C CA . ILE A 1 103 ? 3.494 -12.654 -43.517 1.00 53.69 103 ILE A CA 1
ATOM 834 C C . ILE A 1 103 ? 3.165 -13.386 -44.832 1.00 53.69 103 ILE A C 1
ATOM 836 O O . ILE A 1 103 ? 2.862 -14.583 -44.824 1.00 53.69 103 ILE A O 1
ATOM 840 N N . ASP A 1 104 ? 3.231 -12.676 -45.958 1.00 51.00 104 ASP A N 1
ATOM 841 C CA . ASP A 1 104 ? 2.906 -13.205 -47.278 1.00 51.00 104 ASP A CA 1
ATOM 842 C C . ASP A 1 104 ? 3.867 -14.338 -47.663 1.00 51.00 104 ASP A C 1
ATOM 844 O O . ASP A 1 104 ? 5.082 -14.165 -47.757 1.00 51.00 104 ASP A O 1
ATOM 848 N N . GLY A 1 105 ? 3.300 -15.529 -47.872 1.00 52.59 105 GLY A N 1
ATOM 849 C CA . GLY A 1 105 ? 4.023 -16.761 -48.208 1.00 52.59 105 GLY A CA 1
ATOM 850 C C . GLY A 1 105 ? 3.935 -17.860 -47.146 1.00 52.59 105 GLY A C 1
ATOM 851 O O . GLY A 1 105 ? 4.137 -19.032 -47.465 1.00 52.59 105 GLY A O 1
ATOM 852 N N . TYR A 1 106 ? 3.565 -17.526 -45.908 1.00 57.84 106 TYR A N 1
ATOM 853 C CA . TYR A 1 106 ? 3.188 -18.535 -44.917 1.00 57.84 106 TYR A CA 1
ATOM 854 C C . TYR A 1 106 ? 1.802 -19.113 -45.228 1.00 57.84 106 TYR A C 1
ATOM 856 O O . TYR A 1 106 ? 0.975 -18.446 -45.848 1.00 57.84 106 TYR A O 1
ATOM 864 N N . SER A 1 107 ? 1.525 -20.354 -44.813 1.00 63.25 107 SER A N 1
ATOM 865 C CA . SER A 1 107 ? 0.168 -20.904 -44.927 1.00 63.25 107 SER A CA 1
ATOM 866 C C . SER A 1 107 ? -0.808 -20.075 -44.091 1.00 63.25 107 SER A C 1
ATOM 868 O O . SER A 1 107 ? -0.422 -19.517 -43.067 1.00 63.25 107 SER A O 1
ATOM 870 N N . GLU A 1 108 ? -2.075 -20.023 -44.499 1.00 62.22 108 GLU A N 1
ATOM 871 C CA . GLU A 1 108 ? -3.121 -19.229 -43.834 1.00 62.22 108 GLU A CA 1
ATOM 872 C C . GLU A 1 108 ? -3.188 -19.487 -42.315 1.00 62.22 108 GLU A C 1
ATOM 874 O O . GLU A 1 108 ? -3.298 -18.557 -41.524 1.00 62.22 108 GLU A O 1
ATOM 879 N N . VAL A 1 109 ? -2.977 -20.738 -41.888 1.00 70.88 109 VAL A N 1
ATOM 880 C CA . VAL A 1 109 ? -2.907 -21.123 -40.465 1.00 70.88 109 VAL A CA 1
ATOM 881 C C . VAL A 1 109 ? -1.724 -20.470 -39.740 1.00 70.88 109 VAL A C 1
ATOM 883 O O . VAL A 1 109 ? -1.853 -20.031 -38.600 1.00 70.88 109 VAL A O 1
ATOM 886 N N . VAL A 1 110 ? -0.555 -20.402 -40.378 1.00 68.88 110 VAL A N 1
ATOM 887 C CA . VAL A 1 110 ? 0.636 -19.768 -39.792 1.00 68.88 110 VAL A CA 1
ATOM 888 C C . VAL A 1 110 ? 0.487 -18.247 -39.791 1.00 68.88 110 VAL A C 1
ATOM 890 O O . VAL A 1 110 ? 0.875 -17.599 -38.824 1.00 68.88 110 VAL A O 1
ATOM 893 N N . GLN A 1 111 ? -0.140 -17.685 -40.823 1.00 68.81 111 GLN A N 1
ATOM 894 C CA . GLN A 1 111 ? -0.483 -16.266 -40.882 1.00 68.81 111 GLN A CA 1
ATOM 895 C C . GLN A 1 111 ? -1.422 -15.857 -39.732 1.00 68.81 111 GLN A C 1
ATOM 897 O O . GLN A 1 111 ? -1.130 -14.887 -39.036 1.00 68.81 111 GLN A O 1
ATOM 902 N N . GLN A 1 112 ? -2.468 -16.648 -39.460 1.00 68.56 112 GLN A N 1
ATOM 903 C CA . GLN A 1 112 ? -3.405 -16.443 -38.342 1.00 68.56 112 GLN A CA 1
ATOM 904 C C . GLN A 1 112 ? -2.746 -16.559 -36.960 1.00 68.56 112 GLN A C 1
ATOM 906 O O . GLN A 1 112 ? -3.129 -15.861 -36.029 1.00 68.56 112 GLN A O 1
ATOM 911 N N . LEU A 1 113 ? -1.743 -17.427 -36.800 1.00 71.56 113 LEU A N 1
ATOM 912 C CA . LEU A 1 113 ? -1.000 -17.539 -35.538 1.00 71.56 113 LEU A CA 1
ATOM 913 C C . LEU A 1 113 ? -0.050 -16.355 -35.302 1.00 71.56 113 LEU A C 1
ATOM 915 O O . LEU A 1 113 ? 0.215 -16.007 -34.153 1.00 71.56 113 LEU A O 1
ATOM 919 N N . LEU A 1 114 ? 0.485 -15.763 -36.375 1.00 64.69 114 LEU A N 1
ATOM 920 C CA . LEU A 1 114 ? 1.469 -14.675 -36.314 1.00 64.69 114 LEU A CA 1
ATOM 921 C C . LEU A 1 114 ? 0.827 -13.281 -36.268 1.00 64.69 114 LEU A C 1
ATOM 923 O O . LEU A 1 114 ? 1.359 -12.389 -35.609 1.00 64.69 114 LEU A O 1
ATOM 927 N N . LYS A 1 115 ? -0.317 -13.097 -36.933 1.00 67.06 115 LYS A N 1
ATOM 928 C CA . LYS A 1 115 ? -1.218 -11.949 -36.785 1.00 67.06 115 LYS A CA 1
ATOM 929 C C . LYS A 1 115 ? -2.567 -12.498 -36.310 1.00 67.06 115 LYS A C 1
ATOM 931 O O . LYS A 1 115 ? -3.460 -12.646 -37.142 1.00 67.06 115 LYS A O 1
ATOM 936 N N . PRO A 1 116 ? -2.719 -12.857 -35.019 1.00 59.75 116 PRO A N 1
ATOM 937 C CA . PRO A 1 116 ? -4.042 -13.190 -34.517 1.00 59.75 116 PRO A CA 1
ATOM 938 C C . PRO A 1 116 ? -4.946 -12.002 -34.834 1.00 59.75 116 PRO A C 1
ATOM 940 O O . PRO A 1 116 ? -4.580 -10.862 -34.521 1.00 59.75 116 PRO A O 1
ATOM 943 N N . ASP A 1 117 ? -6.095 -12.253 -35.472 1.00 63.72 117 ASP A N 1
ATOM 944 C CA . ASP A 1 117 ? -7.194 -11.289 -35.453 1.00 63.72 117 ASP A CA 1
ATOM 945 C C . ASP A 1 117 ? -7.280 -10.786 -34.018 1.00 63.72 117 ASP A C 1
ATOM 947 O O . ASP A 1 117 ? -7.182 -11.608 -33.099 1.00 63.72 117 ASP A O 1
ATOM 951 N N . SER A 1 118 ? -7.340 -9.457 -33.826 1.00 56.78 118 SER A N 1
ATOM 952 C CA . SER A 1 118 ? -7.506 -8.870 -32.489 1.00 56.78 118 SER A CA 1
ATOM 953 C C . SER A 1 118 ? -8.533 -9.739 -31.790 1.00 56.78 118 SER A C 1
ATOM 955 O O . SER A 1 118 ? -9.649 -9.783 -32.313 1.00 56.78 118 SER A O 1
ATOM 957 N N . PRO A 1 119 ? -8.147 -10.526 -30.761 1.00 60.31 119 PRO A N 1
ATOM 958 C CA . PRO A 1 119 ? -9.012 -11.586 -30.284 1.00 60.31 119 PRO A CA 1
ATOM 959 C C . PRO A 1 119 ? -10.332 -10.906 -29.999 1.00 60.31 119 PRO A C 1
ATOM 961 O O . PRO A 1 119 ? -10.305 -9.876 -29.313 1.00 60.31 119 PRO A O 1
ATOM 964 N N . ASP A 1 120 ? -11.428 -11.401 -30.599 1.00 62.78 120 ASP A N 1
ATOM 965 C CA . ASP A 1 120 ? -12.777 -10.960 -30.244 1.00 62.78 120 ASP A CA 1
ATOM 966 C C . ASP A 1 120 ? -12.733 -10.787 -28.744 1.00 62.78 120 ASP A C 1
ATOM 968 O O . ASP A 1 120 ? -12.358 -11.750 -28.073 1.00 62.78 120 ASP A O 1
ATOM 972 N N . ALA A 1 121 ? -12.898 -9.554 -28.251 1.00 60.16 121 ALA A N 1
ATOM 973 C CA . ALA A 1 121 ? -12.554 -9.237 -26.877 1.00 60.16 121 ALA A CA 1
ATOM 974 C C . ALA A 1 121 ? -13.407 -10.140 -25.994 1.00 60.16 121 ALA A C 1
ATOM 976 O O . ALA A 1 121 ? -14.585 -9.871 -25.767 1.00 60.16 121 ALA A O 1
ATOM 977 N N . VAL A 1 122 ? -12.838 -11.275 -25.584 1.00 68.44 122 VAL A N 1
ATOM 978 C CA . VAL A 1 122 ? -13.570 -12.257 -24.816 1.00 68.44 122 VAL A CA 1
ATOM 979 C C . VAL A 1 122 ? -13.651 -11.598 -23.463 1.00 68.44 122 VAL A C 1
ATOM 981 O O . VAL A 1 122 ? -12.658 -11.522 -22.738 1.00 68.44 122 VAL A O 1
ATOM 984 N N . GLU A 1 123 ? -14.819 -11.045 -23.156 1.00 67.31 123 GLU A N 1
ATOM 985 C CA . GLU A 1 123 ? -15.134 -10.582 -21.818 1.00 67.31 123 GLU A CA 1
ATOM 986 C C . GLU A 1 123 ? -15.156 -11.812 -20.911 1.00 67.31 123 GLU A C 1
ATOM 988 O O . GLU A 1 123 ? -16.180 -12.450 -20.671 1.00 67.31 123 GLU A O 1
ATOM 993 N N . ILE A 1 124 ? -13.975 -12.196 -20.435 1.00 74.94 124 ILE A N 1
ATOM 994 C CA . ILE A 1 124 ? -13.838 -13.221 -19.418 1.00 74.94 124 ILE A CA 1
ATOM 995 C C . ILE A 1 124 ? -14.211 -12.545 -18.105 1.00 74.94 124 ILE A C 1
ATOM 997 O O . ILE A 1 124 ? -13.441 -11.771 -17.534 1.00 74.94 124 ILE A O 1
ATOM 1001 N N . SER A 1 125 ? -15.411 -12.844 -17.617 1.00 77.75 125 SER A N 1
ATOM 1002 C CA . SER A 1 125 ? -15.792 -12.501 -16.254 1.00 77.75 125 SER A CA 1
ATOM 1003 C C . SER A 1 125 ? -14.975 -13.369 -15.297 1.00 77.75 125 SER A C 1
ATOM 1005 O O . SER A 1 125 ? -15.232 -14.564 -15.154 1.00 77.75 125 SER A O 1
ATOM 1007 N N . VAL A 1 126 ? -13.951 -12.781 -14.677 1.00 77.00 126 VAL A N 1
ATOM 1008 C CA . VAL A 1 126 ? -13.198 -13.419 -13.593 1.00 77.00 126 VAL A CA 1
ATOM 1009 C C . VAL A 1 126 ? -13.826 -12.966 -12.275 1.00 77.00 126 VAL A C 1
ATOM 1011 O O . VAL A 1 126 ? -13.570 -11.838 -11.844 1.00 77.00 126 VAL A O 1
ATOM 1014 N N . PRO A 1 127 ? -14.674 -13.788 -11.629 1.00 75.75 127 PRO A N 1
ATOM 1015 C CA . PRO A 1 127 ? -15.235 -13.420 -10.340 1.00 75.75 127 PRO A CA 1
ATOM 1016 C C . PRO A 1 127 ? -14.108 -13.338 -9.308 1.00 75.75 127 PRO A C 1
ATOM 1018 O O . PRO A 1 127 ? -13.272 -14.240 -9.200 1.00 75.75 127 PRO A O 1
ATOM 1021 N N . PHE A 1 128 ? -14.082 -12.258 -8.528 1.00 70.69 128 PHE A N 1
ATOM 1022 C CA . PHE A 1 128 ? -13.206 -12.206 -7.364 1.00 70.69 128 PHE A CA 1
ATOM 1023 C C . PHE A 1 128 ? -13.632 -13.295 -6.373 1.00 70.69 128 PHE A C 1
ATOM 1025 O O . PHE A 1 128 ? -14.829 -13.439 -6.124 1.00 70.69 128 PHE A O 1
ATOM 1032 N N . PRO A 1 129 ? -12.692 -14.038 -5.765 1.00 80.75 129 PRO A N 1
ATOM 1033 C CA . PRO A 1 129 ? -13.048 -14.995 -4.729 1.00 80.75 129 PRO A CA 1
ATOM 1034 C C . PRO A 1 129 ? -13.807 -14.299 -3.590 1.00 80.75 129 PRO A C 1
ATOM 1036 O O . PRO A 1 129 ? -13.315 -13.313 -3.041 1.00 80.75 129 PRO A O 1
ATOM 1039 N N . ASP A 1 130 ? -14.959 -14.834 -3.182 1.00 77.94 130 ASP A N 1
ATOM 1040 C CA . ASP A 1 130 ? -15.811 -14.227 -2.141 1.00 77.94 130 ASP A CA 1
ATOM 1041 C C . ASP A 1 130 ? -15.066 -13.968 -0.828 1.00 77.94 130 ASP A C 1
ATOM 1043 O O . ASP A 1 130 ? -15.345 -13.025 -0.093 1.00 77.94 130 ASP A O 1
ATOM 1047 N N . GLU A 1 131 ? -14.114 -14.834 -0.497 1.00 72.62 131 GLU A N 1
ATOM 1048 C CA . GLU A 1 131 ? -13.258 -14.682 0.678 1.00 72.62 131 GLU A CA 1
ATOM 1049 C C . GLU A 1 131 ? -12.306 -13.484 0.548 1.00 72.62 131 GLU A C 1
ATOM 1051 O O . GLU A 1 131 ? -12.118 -12.745 1.512 1.00 72.62 131 GLU A O 1
ATOM 1056 N N . TYR A 1 132 ? -11.774 -13.241 -0.656 1.00 75.38 132 TYR A N 1
ATOM 1057 C CA . TYR A 1 132 ? -10.944 -12.072 -0.938 1.00 75.38 132 TYR A CA 1
ATOM 1058 C C . TYR A 1 132 ? -11.771 -10.789 -0.854 1.00 75.38 132 TYR A C 1
ATOM 1060 O O . TYR A 1 132 ? -11.344 -9.836 -0.213 1.00 75.38 132 TYR A O 1
ATOM 1068 N N . LEU A 1 133 ? -12.981 -10.763 -1.427 1.00 76.25 133 LEU A N 1
ATOM 1069 C CA . LEU A 1 133 ? -13.867 -9.602 -1.295 1.00 76.25 133 LEU A CA 1
ATOM 1070 C C . LEU A 1 133 ? -14.256 -9.355 0.164 1.00 76.25 133 LEU A C 1
ATOM 1072 O O . LEU A 1 133 ? -14.170 -8.223 0.623 1.00 76.25 133 LEU A O 1
ATOM 1076 N N . ARG A 1 134 ? -14.601 -10.390 0.936 1.00 74.31 134 ARG A N 1
ATOM 1077 C CA . ARG A 1 134 ? -14.911 -10.229 2.368 1.00 74.31 134 ARG A CA 1
ATOM 1078 C C . ARG A 1 134 ? -13.734 -9.674 3.170 1.00 74.31 134 ARG A C 1
ATOM 1080 O O . ARG A 1 134 ? -13.946 -8.869 4.072 1.00 74.31 134 ARG A O 1
ATOM 1087 N N . ALA A 1 135 ? -12.504 -10.053 2.828 1.00 75.19 135 ALA A N 1
ATOM 1088 C CA . ALA A 1 135 ? -11.314 -9.482 3.445 1.00 75.19 135 ALA A CA 1
ATOM 1089 C C . ALA A 1 135 ? -11.022 -8.055 2.934 1.00 75.19 135 ALA A C 1
ATOM 1091 O O . ALA A 1 135 ? -10.739 -7.162 3.727 1.00 75.19 135 ALA A O 1
ATOM 1092 N N . HIS A 1 136 ? -11.122 -7.775 1.637 1.00 78.75 136 HIS A N 1
ATOM 1093 C CA . HIS A 1 136 ? -10.564 -6.556 1.035 1.00 78.75 136 HIS A CA 1
ATOM 1094 C C . HIS A 1 136 ? -11.600 -5.549 0.513 1.00 78.75 136 HIS A C 1
ATOM 1096 O O . HIS A 1 136 ? -11.205 -4.518 -0.026 1.00 78.75 136 HIS A O 1
ATOM 1102 N N . ALA A 1 137 ? -12.905 -5.772 0.700 1.00 78.56 137 ALA A N 1
ATOM 1103 C CA . ALA A 1 137 ? -13.963 -4.891 0.183 1.00 78.56 137 ALA A CA 1
ATOM 1104 C C . ALA A 1 137 ? -13.762 -3.422 0.581 1.00 78.56 137 ALA A C 1
ATOM 1106 O O . ALA A 1 137 ? -13.816 -2.540 -0.274 1.00 78.56 137 ALA A O 1
ATOM 1107 N N . LEU A 1 138 ? -13.437 -3.167 1.853 1.00 78.06 138 LEU A N 1
ATOM 1108 C CA . LEU A 1 138 ? -13.212 -1.808 2.364 1.00 78.06 138 LEU A CA 1
ATOM 1109 C C . LEU A 1 138 ? -11.965 -1.144 1.758 1.00 78.06 138 LEU A C 1
ATOM 1111 O O . LEU A 1 138 ? -11.830 0.077 1.766 1.00 78.06 138 LEU A O 1
ATOM 1115 N N . GLU A 1 139 ? -11.038 -1.937 1.219 1.00 74.94 139 GLU A N 1
ATOM 1116 C CA . GLU A 1 139 ? -9.863 -1.423 0.521 1.00 74.94 139 GLU A CA 1
ATOM 1117 C C . GLU A 1 139 ? -10.198 -0.991 -0.901 1.00 74.94 139 GLU A C 1
ATOM 1119 O O . GLU A 1 139 ? -9.644 -0.004 -1.370 1.00 74.94 139 GLU A O 1
ATOM 1124 N N . VAL A 1 140 ? -11.097 -1.700 -1.581 1.00 76.06 140 VAL A N 1
ATOM 1125 C CA . VAL A 1 140 ? -11.538 -1.351 -2.938 1.00 76.06 140 VAL A CA 1
ATOM 1126 C C . VAL A 1 140 ? -12.489 -0.155 -2.895 1.00 76.06 140 VAL A C 1
ATOM 1128 O O . VAL A 1 140 ? -12.402 0.756 -3.724 1.00 76.06 140 VAL A O 1
ATOM 1131 N N . VAL A 1 141 ? -13.372 -0.129 -1.896 1.00 78.56 141 VAL A N 1
ATOM 1132 C CA . VAL A 1 141 ? -14.382 0.912 -1.716 1.00 78.56 141 VAL A CA 1
ATOM 1133 C C . VAL A 1 141 ? -14.332 1.419 -0.271 1.00 78.56 141 VAL A C 1
ATOM 1135 O O . VAL A 1 141 ? -14.958 0.830 0.609 1.00 78.56 141 VAL A O 1
ATOM 1138 N N . PRO A 1 142 ? -13.592 2.514 -0.003 1.00 82.06 142 PRO A N 1
ATOM 1139 C CA . PRO A 1 142 ? -13.573 3.132 1.316 1.00 82.06 142 PRO A CA 1
ATOM 1140 C C . PRO A 1 142 ? -14.980 3.571 1.738 1.00 82.06 142 PRO A C 1
ATOM 1142 O O . PRO A 1 142 ? -15.657 4.234 0.944 1.00 82.06 142 PRO A O 1
ATOM 1145 N N . PRO A 1 143 ? -15.410 3.294 2.980 1.00 84.25 143 PRO A N 1
ATOM 1146 C CA . PRO A 1 143 ? -16.798 3.520 3.392 1.00 84.25 143 PRO A CA 1
ATOM 1147 C C . PRO A 1 143 ? -17.266 4.976 3.341 1.00 84.25 143 PRO A C 1
ATOM 1149 O O . PRO A 1 143 ? -18.443 5.255 3.140 1.00 84.25 143 PRO A O 1
ATOM 1152 N N . LEU A 1 144 ? -16.340 5.919 3.528 1.00 84.25 144 LEU A N 1
ATOM 1153 C CA . LEU A 1 144 ? -16.613 7.357 3.536 1.00 84.25 144 LEU A CA 1
ATOM 1154 C C . LEU A 1 144 ? -16.162 8.043 2.240 1.00 84.25 144 LEU A C 1
ATOM 1156 O O . LEU A 1 144 ? -15.988 9.264 2.207 1.00 84.25 144 LEU A O 1
ATOM 1160 N N . ARG A 1 145 ? -15.939 7.291 1.153 1.00 84.75 145 ARG A N 1
ATOM 1161 C CA . ARG A 1 145 ? -15.491 7.856 -0.126 1.00 84.75 145 ARG A CA 1
ATOM 1162 C C . ARG A 1 145 ? -16.486 8.909 -0.626 1.00 84.75 145 ARG A C 1
ATOM 1164 O O . ARG A 1 145 ? -17.622 8.591 -0.946 1.00 84.75 145 ARG A O 1
ATOM 1171 N N . GLY A 1 146 ? -16.032 10.160 -0.719 1.00 83.81 146 GLY A N 1
ATOM 1172 C CA . GLY A 1 146 ? -16.871 11.306 -1.102 1.00 83.81 146 GLY A CA 1
ATOM 1173 C C . GLY A 1 146 ? -17.674 11.932 0.048 1.00 83.81 146 GLY A C 1
ATOM 1174 O O . GLY A 1 146 ? -18.273 12.981 -0.146 1.00 83.81 146 GLY A O 1
ATOM 1175 N N . TYR A 1 147 ? -17.624 11.344 1.246 1.00 86.50 147 TYR A N 1
ATOM 1176 C CA . TYR A 1 147 ? -18.392 11.741 2.432 1.00 86.50 147 TYR A CA 1
ATOM 1177 C C . TYR A 1 147 ? -17.500 12.052 3.649 1.00 86.50 147 TYR A C 1
ATOM 1179 O O . TYR A 1 147 ? -17.971 12.137 4.779 1.00 86.50 147 TYR A O 1
ATOM 1187 N N . TYR A 1 148 ? -16.190 12.234 3.453 1.00 83.19 148 TYR A N 1
ATOM 1188 C CA . TYR A 1 148 ? -15.273 12.573 4.551 1.00 83.19 148 TYR A CA 1
ATOM 1189 C C . TYR A 1 148 ? -15.550 13.944 5.179 1.00 83.19 148 TYR A C 1
ATOM 1191 O O . TYR A 1 148 ? -15.258 14.117 6.363 1.00 83.19 148 TYR A O 1
ATOM 1199 N N . ASP A 1 149 ? -16.103 14.886 4.407 1.00 82.12 149 ASP A N 1
ATOM 1200 C CA . ASP A 1 149 ? -16.460 16.227 4.887 1.00 82.12 149 ASP A CA 1
ATOM 1201 C C . ASP A 1 149 ? -17.775 16.214 5.679 1.00 82.12 149 ASP A C 1
ATOM 1203 O O . ASP A 1 149 ? -17.872 16.875 6.709 1.00 82.12 149 ASP A O 1
ATOM 1207 N N . SER A 1 150 ? -18.768 15.426 5.243 1.00 87.12 150 SER A N 1
ATOM 1208 C CA . SER A 1 150 ? -20.004 15.202 6.011 1.00 87.12 150 SER A CA 1
ATOM 1209 C C . SER A 1 150 ? -19.774 14.305 7.227 1.00 87.12 150 SER A C 1
ATOM 1211 O O . SER A 1 150 ? -20.556 14.333 8.173 1.00 87.12 150 SER A O 1
ATOM 1213 N N . GLY A 1 151 ? -18.729 13.475 7.194 1.00 88.62 151 GLY A N 1
ATOM 1214 C CA . GLY A 1 151 ? -18.421 12.502 8.234 1.00 88.62 151 GLY A CA 1
ATOM 1215 C C . GLY A 1 151 ? -19.417 11.345 8.312 1.00 88.62 151 GLY A C 1
ATOM 1216 O O . GLY A 1 151 ? -19.280 10.517 9.199 1.00 88.62 151 GLY A O 1
ATOM 1217 N N . THR A 1 152 ? -20.402 11.268 7.415 1.00 91.31 152 THR A N 1
ATOM 1218 C CA . THR A 1 152 ? -21.411 10.198 7.380 1.00 91.31 152 THR A CA 1
ATOM 1219 C C . THR A 1 152 ? -21.695 9.798 5.937 1.00 91.31 152 THR A C 1
ATOM 1221 O O . THR A 1 152 ? -21.934 10.685 5.111 1.00 91.31 152 THR A O 1
ATOM 1224 N N . SER A 1 153 ? -21.672 8.497 5.627 1.00 90.50 153 SER A N 1
ATOM 1225 C CA . SER A 1 153 ? -22.040 7.974 4.301 1.00 90.50 153 SER A CA 1
ATOM 1226 C C . SER A 1 153 ? -23.529 7.600 4.214 1.00 90.50 153 SER A C 1
ATOM 1228 O O . SER A 1 153 ? -24.157 7.361 5.247 1.00 90.50 153 SER A O 1
ATOM 1230 N N . PRO A 1 154 ? -24.111 7.503 2.999 1.00 86.38 154 PRO A N 1
ATOM 1231 C CA . PRO A 1 154 ? -25.492 7.047 2.807 1.00 86.38 154 PRO A CA 1
ATOM 1232 C C . PRO A 1 154 ? -25.754 5.650 3.371 1.00 86.38 154 PRO A C 1
ATOM 1234 O O . PRO A 1 154 ? -26.863 5.361 3.806 1.00 86.38 154 PRO A O 1
ATOM 1237 N N . ASP A 1 155 ? -24.716 4.813 3.404 1.00 87.00 155 ASP A N 1
ATOM 1238 C CA . ASP A 1 155 ? -24.778 3.452 3.934 1.00 87.00 155 ASP A CA 1
ATOM 1239 C C . ASP A 1 155 ? -24.722 3.414 5.470 1.00 87.00 155 ASP A C 1
ATOM 1241 O O . ASP A 1 155 ? -24.706 2.332 6.043 1.00 87.00 155 ASP A O 1
ATOM 1245 N N . GLY A 1 156 ? -24.673 4.570 6.145 1.00 88.25 156 GLY A N 1
ATOM 1246 C CA . GLY A 1 156 ? -24.721 4.689 7.604 1.00 88.25 156 GLY A CA 1
ATOM 1247 C C . GLY A 1 156 ? -23.364 4.632 8.309 1.00 88.25 156 GLY A C 1
ATOM 1248 O O . GLY A 1 156 ? -23.325 4.583 9.535 1.00 88.25 156 GLY A O 1
ATOM 1249 N N . TRP A 1 157 ? -22.247 4.645 7.575 1.00 93.44 157 TRP A N 1
ATOM 1250 C CA . TRP A 1 157 ? -20.921 4.720 8.196 1.00 93.44 157 TRP A CA 1
ATOM 1251 C C . TRP A 1 157 ? -20.666 6.106 8.758 1.00 93.44 157 TRP A C 1
ATOM 1253 O O . TRP A 1 157 ? -20.978 7.096 8.099 1.00 93.44 157 TRP A O 1
ATOM 1263 N N . GLN A 1 158 ? -20.023 6.177 9.920 1.00 93.75 158 GLN A N 1
ATOM 1264 C CA . GLN A 1 158 ? -19.753 7.434 10.611 1.00 93.75 158 GLN A CA 1
ATOM 1265 C C . GLN A 1 158 ? -18.267 7.611 10.911 1.00 93.75 158 GLN A C 1
ATOM 1267 O O . GLN A 1 158 ? -17.567 6.682 11.310 1.00 93.75 158 GLN A O 1
ATOM 1272 N N . LYS A 1 159 ? -17.772 8.834 10.739 1.00 93.75 159 LYS A N 1
ATOM 1273 C CA . LYS A 1 159 ? -16.447 9.271 11.167 1.00 93.75 159 LYS A CA 1
ATOM 1274 C C . LYS A 1 159 ? -16.545 9.834 12.577 1.00 93.75 159 LYS A C 1
ATOM 1276 O O . LYS A 1 159 ? -16.998 10.958 12.765 1.00 93.75 159 LYS A O 1
ATOM 1281 N N . ILE A 1 160 ? -16.040 9.084 13.544 1.00 93.19 160 ILE A N 1
ATOM 1282 C CA . ILE A 1 160 ? -16.073 9.461 14.959 1.00 93.19 160 ILE A CA 1
ATOM 1283 C C . ILE A 1 160 ? -14.995 10.495 15.276 1.00 93.19 160 ILE A C 1
ATOM 1285 O O . ILE A 1 160 ? -15.228 11.489 15.958 1.00 93.19 160 ILE A O 1
ATOM 1289 N N . SER A 1 161 ? -13.775 10.263 14.791 1.00 91.94 161 SER A N 1
ATOM 1290 C CA . SER A 1 161 ? -12.643 11.132 15.102 1.00 91.94 161 SER A CA 1
ATOM 1291 C C . SER A 1 161 ? -11.569 11.089 14.024 1.00 91.94 161 SER A C 1
ATOM 1293 O O . SER A 1 161 ? -11.546 10.214 13.157 1.00 91.94 161 SER A O 1
ATOM 1295 N N . SER A 1 162 ? -10.664 12.062 14.077 1.00 92.69 162 SER A N 1
ATOM 1296 C CA . SER A 1 162 ? -9.518 12.179 13.184 1.00 92.69 162 SER A CA 1
ATOM 1297 C C . SER A 1 162 ? -8.323 12.697 13.957 1.00 92.69 162 SER A C 1
ATOM 1299 O O . SER A 1 162 ? -8.353 13.798 14.504 1.00 92.69 162 SER A O 1
ATOM 1301 N N . ILE A 1 163 ? -7.233 11.942 13.933 1.00 91.00 163 ILE A N 1
ATOM 1302 C CA . ILE A 1 163 ? -5.999 12.286 14.627 1.00 91.00 163 ILE A CA 1
ATOM 1303 C C . ILE A 1 163 ? -4.895 12.478 13.605 1.00 91.00 163 ILE A C 1
ATOM 1305 O O . ILE A 1 163 ? -4.508 11.554 12.895 1.00 91.00 163 ILE A O 1
ATOM 1309 N N . SER A 1 164 ? -4.361 13.694 13.530 1.00 91.06 164 SER A N 1
ATOM 1310 C CA . SER A 1 164 ? -3.178 13.952 12.712 1.00 91.06 164 SER A CA 1
ATOM 1311 C C . SER A 1 164 ? -1.947 13.366 13.396 1.00 91.06 164 SER A C 1
ATOM 1313 O O . SER A 1 164 ? -1.715 13.655 14.566 1.00 91.06 164 SER A O 1
ATOM 1315 N N . LEU A 1 165 ? -1.144 12.580 12.677 1.00 86.50 165 LEU A N 1
ATOM 1316 C CA . LEU A 1 165 ? 0.163 12.121 13.154 1.00 86.50 165 LEU A CA 1
ATOM 1317 C C . LEU A 1 165 ? 1.208 13.194 12.867 1.00 86.50 165 LEU A C 1
ATOM 1319 O O . LEU A 1 165 ? 1.822 13.732 13.785 1.00 86.50 165 LEU A O 1
ATOM 1323 N N . HIS A 1 166 ? 1.319 13.611 11.608 1.00 82.25 166 HIS A N 1
ATOM 1324 C CA . HIS A 1 166 ? 2.077 14.799 11.246 1.00 82.25 166 HIS A CA 1
ATOM 1325 C C . HIS A 1 166 ? 1.509 15.466 9.992 1.00 82.25 166 HIS A C 1
ATOM 1327 O O . HIS A 1 166 ? 1.114 14.805 9.035 1.00 82.25 166 HIS A O 1
ATOM 1333 N N . GLY A 1 167 ? 1.490 16.802 10.006 1.00 65.94 167 GLY A N 1
ATOM 1334 C CA . GLY A 1 167 ? 0.941 17.635 8.927 1.00 65.94 167 GLY A CA 1
ATOM 1335 C C . GLY A 1 167 ? 1.909 18.676 8.355 1.00 65.94 167 GLY A C 1
ATOM 1336 O O . GLY A 1 167 ? 1.495 19.503 7.547 1.00 65.94 167 GLY A O 1
ATOM 1337 N N . LYS A 1 168 ? 3.178 18.677 8.789 1.00 60.94 168 LYS A N 1
ATOM 1338 C CA . LYS A 1 168 ? 4.213 19.611 8.305 1.00 60.94 168 LYS A CA 1
ATOM 1339 C C . LYS A 1 168 ? 5.036 18.981 7.180 1.00 60.94 168 LYS A C 1
ATOM 1341 O O . LYS A 1 168 ? 5.358 17.802 7.260 1.00 60.94 168 LYS A O 1
ATOM 1346 N N . GLY A 1 169 ? 5.451 19.769 6.194 1.00 69.19 169 GLY A N 1
ATOM 1347 C CA . GLY A 1 169 ? 6.186 19.269 5.028 1.00 69.19 169 GLY A CA 1
ATOM 1348 C C . GLY A 1 169 ? 5.264 18.692 3.952 1.00 69.19 169 GLY A C 1
ATOM 1349 O O . GLY A 1 169 ? 4.059 18.944 3.954 1.00 69.19 169 GLY A O 1
ATOM 1350 N N . THR A 1 170 ? 5.857 17.946 3.027 1.00 76.25 170 THR A N 1
ATOM 1351 C CA . THR A 1 170 ? 5.203 17.451 1.808 1.00 76.25 170 THR A CA 1
ATOM 1352 C C . THR A 1 170 ? 4.360 16.204 2.077 1.00 76.25 170 THR A C 1
ATOM 1354 O O . THR A 1 170 ? 3.331 16.008 1.445 1.00 76.25 170 THR A O 1
ATOM 1357 N N . GLU A 1 171 ? 4.708 15.409 3.091 1.00 82.62 171 GLU A N 1
ATOM 1358 C CA . GLU A 1 171 ? 3.918 14.254 3.527 1.00 82.62 171 GLU A CA 1
ATOM 1359 C C . GLU A 1 171 ? 3.029 14.583 4.731 1.00 82.62 171 GLU A C 1
ATOM 1361 O O . GLU A 1 171 ? 3.497 15.090 5.760 1.00 82.62 171 GLU A O 1
ATOM 1366 N N . ARG A 1 172 ? 1.746 14.229 4.616 1.00 89.38 172 ARG A N 1
ATOM 1367 C CA . ARG A 1 172 ? 0.757 14.282 5.696 1.00 89.38 172 ARG A CA 1
ATOM 1368 C C . ARG A 1 172 ? 0.292 12.881 6.050 1.00 89.38 172 ARG A C 1
ATOM 1370 O O . ARG A 1 172 ? -0.000 12.094 5.154 1.00 89.38 172 ARG A O 1
ATOM 1377 N N . ALA A 1 173 ? 0.161 12.605 7.342 1.00 92.62 173 ALA A N 1
ATOM 1378 C CA . ALA A 1 173 ? -0.364 11.345 7.850 1.00 92.62 173 ALA A CA 1
ATOM 1379 C C . ALA A 1 173 ? -1.393 11.588 8.956 1.00 92.62 173 ALA A C 1
ATOM 1381 O O . ALA A 1 173 ? -1.197 12.447 9.823 1.00 92.62 173 ALA A O 1
ATOM 1382 N N . TRP A 1 174 ? -2.489 10.840 8.924 1.00 93.25 174 TRP A N 1
ATOM 1383 C CA . TRP A 1 174 ? -3.553 10.905 9.923 1.00 93.25 174 TRP A CA 1
ATOM 1384 C C . TRP A 1 174 ? -4.261 9.559 10.046 1.00 93.25 174 TRP A C 1
ATOM 1386 O O . TRP A 1 174 ? -4.123 8.693 9.185 1.00 93.25 174 TRP A O 1
ATOM 1396 N N . VAL A 1 175 ? -5.002 9.391 11.132 1.00 93.94 175 VAL A N 1
ATOM 1397 C CA . VAL A 1 175 ? -5.795 8.198 11.416 1.00 93.94 175 VAL A CA 1
ATOM 1398 C C . VAL A 1 175 ? -7.224 8.640 11.676 1.00 93.94 175 VAL A C 1
ATOM 1400 O O . VAL A 1 175 ? -7.446 9.517 12.512 1.00 93.94 175 VAL A O 1
ATOM 1403 N N . ASN A 1 176 ? -8.181 8.060 10.963 1.00 93.69 176 ASN A N 1
ATOM 1404 C CA . ASN A 1 176 ? -9.596 8.227 11.266 1.00 93.69 176 ASN A CA 1
ATOM 1405 C C . ASN A 1 176 ? -10.072 7.063 12.138 1.00 93.69 176 ASN A C 1
ATOM 1407 O O . ASN A 1 176 ? -9.666 5.921 11.921 1.00 93.69 176 ASN A O 1
ATOM 1411 N N . VAL A 1 177 ? -10.957 7.363 13.084 1.00 93.06 177 VAL A N 1
ATOM 1412 C CA . VAL A 1 177 ? -11.778 6.363 13.772 1.00 93.06 177 VAL A CA 1
ATOM 1413 C C . VAL A 1 177 ? -13.136 6.382 13.091 1.00 93.06 177 VAL A C 1
ATOM 1415 O O . VAL A 1 177 ? -13.772 7.439 13.046 1.00 93.06 177 VAL A O 1
ATOM 1418 N N . ILE A 1 178 ? -13.544 5.253 12.522 1.00 92.75 178 ILE A N 1
ATOM 1419 C CA . ILE A 1 178 ? -14.814 5.125 11.806 1.00 92.75 178 ILE A CA 1
ATOM 1420 C C . ILE A 1 178 ? -15.636 3.984 12.401 1.00 92.75 178 ILE A C 1
ATOM 1422 O O . ILE A 1 178 ? -15.080 2.965 12.806 1.00 92.75 178 ILE A O 1
ATOM 1426 N N . GLN A 1 179 ? -16.950 4.161 12.441 1.00 91.75 179 GLN A N 1
ATOM 1427 C CA . GLN A 1 179 ? -17.906 3.177 12.931 1.00 91.75 179 GLN A CA 1
ATOM 1428 C C . GLN A 1 179 ? -18.800 2.731 11.776 1.00 91.75 179 GLN A C 1
ATOM 1430 O O . GLN A 1 179 ? -19.274 3.552 10.983 1.00 91.75 179 GLN A O 1
ATOM 1435 N N . ALA A 1 180 ? -18.975 1.421 11.655 1.00 90.38 180 ALA A N 1
ATOM 1436 C CA . ALA A 1 180 ? -19.891 0.813 10.707 1.00 90.38 180 ALA A CA 1
ATOM 1437 C C . ALA A 1 180 ? -21.333 0.842 11.243 1.00 90.38 180 ALA A C 1
ATOM 1439 O O . ALA A 1 180 ? -21.527 0.888 12.454 1.00 90.38 180 ALA A O 1
ATOM 1440 N N . PRO A 1 181 ? -22.347 0.699 10.371 1.00 87.25 181 PRO A N 1
ATOM 1441 C CA . PRO A 1 181 ? -23.752 0.569 10.783 1.00 87.25 181 PRO A CA 1
ATOM 1442 C C . PRO A 1 181 ? -24.029 -0.632 11.694 1.00 87.25 181 PRO A C 1
ATOM 1444 O O . PRO A 1 181 ? -25.051 -0.688 12.363 1.00 87.25 181 PRO A O 1
ATOM 1447 N N . SER A 1 182 ? -23.140 -1.624 11.667 1.00 85.50 182 SER A N 1
ATOM 1448 C CA . SER A 1 182 ? -23.166 -2.820 12.507 1.00 85.50 182 SER A CA 1
ATOM 1449 C C . SER A 1 182 ? -22.411 -2.635 13.830 1.00 85.50 182 SER A C 1
ATOM 1451 O O . SER A 1 182 ? -21.949 -3.620 14.393 1.00 85.50 182 SER A O 1
ATOM 1453 N N . ASP A 1 183 ? -22.141 -1.393 14.235 1.00 84.50 183 ASP A N 1
ATOM 1454 C CA . ASP A 1 183 ? -21.383 -0.982 15.429 1.00 84.50 183 ASP A CA 1
ATOM 1455 C C . ASP A 1 183 ? -19.906 -1.411 15.494 1.00 84.50 183 ASP A C 1
ATOM 1457 O O . ASP A 1 183 ? -19.167 -1.014 16.392 1.00 84.50 183 ASP A O 1
ATOM 1461 N N . HIS A 1 184 ? -19.425 -2.142 14.489 1.00 87.50 184 HIS A N 1
ATOM 1462 C CA . HIS A 1 184 ? -18.012 -2.463 14.309 1.00 87.50 184 HIS A CA 1
ATOM 1463 C C . HIS A 1 184 ? -17.155 -1.201 14.118 1.00 87.50 184 HIS A C 1
ATOM 1465 O O . HIS A 1 184 ? -17.501 -0.306 13.342 1.00 87.50 184 HIS A O 1
ATOM 1471 N N . VAL A 1 185 ? -15.995 -1.152 14.779 1.00 89.44 185 VAL A N 1
ATOM 1472 C CA . VAL A 1 185 ? -15.115 0.026 14.805 1.00 89.44 185 VAL A CA 1
ATOM 1473 C C . VAL A 1 185 ? -13.838 -0.241 14.021 1.00 89.44 185 VAL A C 1
ATOM 1475 O O . VAL A 1 185 ? -13.191 -1.275 14.171 1.00 89.44 185 VAL A O 1
ATOM 1478 N N . PHE A 1 186 ? -13.431 0.714 13.191 1.00 91.44 186 PHE A N 1
ATOM 1479 C CA . PHE A 1 186 ? -12.253 0.595 12.343 1.00 91.44 186 PHE A CA 1
ATOM 1480 C C . PHE A 1 186 ? -11.322 1.794 12.509 1.00 91.44 186 PHE A C 1
ATOM 1482 O O . PHE A 1 186 ? -11.747 2.933 12.726 1.00 91.44 186 PHE A O 1
ATOM 1489 N N . LEU A 1 187 ? -10.029 1.531 12.341 1.00 92.19 187 LEU A N 1
ATOM 1490 C CA . LEU A 1 187 ? -9.007 2.552 12.165 1.00 92.19 187 LEU A CA 1
ATOM 1491 C C . LEU A 1 187 ? -8.623 2.634 10.696 1.00 92.19 187 LEU A C 1
ATOM 1493 O O . LEU A 1 187 ? -8.214 1.646 10.089 1.00 92.19 187 LEU A O 1
ATOM 1497 N N . GLU A 1 188 ? -8.714 3.831 10.138 1.00 93.12 188 GLU A N 1
ATOM 1498 C CA . GLU A 1 188 ? -8.332 4.107 8.762 1.00 93.12 188 GLU A CA 1
ATOM 1499 C C . GLU A 1 188 ? -7.098 5.014 8.748 1.00 93.12 188 GLU A C 1
ATOM 1501 O O . GLU A 1 188 ? -7.158 6.212 9.034 1.00 93.12 188 GLU A O 1
ATOM 1506 N N . PHE A 1 189 ? -5.956 4.417 8.422 1.00 93.19 189 PHE A N 1
ATOM 1507 C CA . PHE A 1 189 ? -4.659 5.077 8.374 1.00 93.19 189 PHE A CA 1
ATOM 1508 C C . PHE A 1 189 ? -4.441 5.681 7.002 1.00 93.19 189 PHE A C 1
ATOM 1510 O O . PHE A 1 189 ? -4.381 4.954 6.018 1.00 93.19 189 PHE A O 1
ATOM 1517 N N . TRP A 1 190 ? -4.248 6.991 6.934 1.00 92.38 190 TRP A N 1
ATOM 1518 C CA . TRP A 1 190 ? -4.001 7.720 5.699 1.00 92.38 190 TRP A CA 1
ATOM 1519 C C . TRP A 1 190 ? -2.600 8.301 5.665 1.00 92.38 190 TRP A C 1
ATOM 1521 O O . TRP A 1 190 ? -2.118 8.877 6.641 1.00 92.38 190 TRP A O 1
ATOM 1531 N N . LYS A 1 191 ? -1.982 8.244 4.485 1.00 92.19 191 LYS A N 1
ATOM 1532 C CA . LYS A 1 191 ? -0.866 9.119 4.131 1.00 92.19 191 LYS A CA 1
ATOM 1533 C C . LYS A 1 191 ? -1.113 9.765 2.774 1.00 92.19 191 LYS A C 1
ATOM 1535 O O . LYS A 1 191 ? -1.638 9.122 1.861 1.00 92.19 191 LYS A O 1
ATOM 1540 N N . LYS A 1 192 ? -0.713 11.022 2.639 1.00 89.44 192 LYS A N 1
ATOM 1541 C CA . LYS A 1 192 ? -0.797 11.786 1.397 1.00 89.44 192 LYS A CA 1
ATOM 1542 C C . LYS A 1 192 ? 0.497 12.549 1.171 1.00 89.44 192 LYS A C 1
ATOM 1544 O O . LYS A 1 192 ? 0.914 13.324 2.030 1.00 89.44 192 LYS A O 1
ATOM 1549 N N . ASP A 1 193 ? 1.086 12.334 0.006 1.00 86.19 193 ASP A N 1
ATOM 1550 C CA . ASP A 1 193 ? 2.141 13.172 -0.546 1.00 86.19 193 ASP A CA 1
ATOM 1551 C C . ASP A 1 193 ? 1.468 14.356 -1.256 1.00 86.19 193 ASP A C 1
ATOM 1553 O O . ASP A 1 193 ? 0.688 14.183 -2.196 1.00 86.19 193 ASP A O 1
ATOM 1557 N N . MET A 1 194 ? 1.699 15.561 -0.745 1.00 81.62 194 MET A N 1
ATOM 1558 C CA . MET A 1 194 ? 1.103 16.796 -1.247 1.00 81.62 194 MET A CA 1
ATOM 1559 C C . MET A 1 194 ? 1.737 17.257 -2.563 1.00 81.62 194 MET A C 1
ATOM 1561 O O . MET A 1 194 ? 1.053 17.936 -3.329 1.00 81.62 194 MET A O 1
ATOM 1565 N N . ASP A 1 195 ? 2.976 16.850 -2.853 1.00 82.25 195 ASP A N 1
ATOM 1566 C CA . ASP A 1 195 ? 3.695 17.229 -4.073 1.00 82.25 195 ASP A CA 1
ATOM 1567 C C . ASP A 1 195 ? 3.307 16.300 -5.219 1.00 82.25 195 ASP A C 1
ATOM 1569 O O . ASP A 1 195 ? 2.890 16.739 -6.290 1.00 82.25 195 ASP A O 1
ATOM 1573 N N . LYS A 1 196 ? 3.382 14.988 -4.972 1.00 79.56 196 LYS A N 1
ATOM 1574 C CA . LYS A 1 196 ? 3.064 13.960 -5.975 1.00 79.56 196 LYS A CA 1
ATOM 1575 C C . LYS A 1 196 ? 1.571 13.670 -6.083 1.00 79.56 196 LYS A C 1
ATOM 1577 O O . LYS A 1 196 ? 1.166 12.891 -6.937 1.00 79.56 196 LYS A O 1
ATOM 1582 N N . ARG A 1 197 ? 0.756 14.247 -5.191 1.00 77.56 197 ARG A N 1
ATOM 1583 C CA . ARG A 1 197 ? -0.691 13.994 -5.038 1.00 77.56 197 ARG A CA 1
ATOM 1584 C C . ARG A 1 197 ? -1.059 12.517 -4.853 1.00 77.56 197 ARG A C 1
ATOM 1586 O O . ARG A 1 197 ? -2.229 12.158 -4.963 1.00 77.56 197 ARG A O 1
ATOM 1593 N N . ASN A 1 198 ? -0.090 11.679 -4.501 1.00 82.38 198 ASN A N 1
ATOM 1594 C CA . ASN A 1 198 ? -0.314 10.271 -4.222 1.00 82.38 198 ASN A CA 1
ATOM 1595 C C . ASN A 1 198 ? -0.853 10.107 -2.804 1.00 82.38 198 ASN A C 1
ATOM 1597 O O . ASN A 1 198 ? -0.340 10.691 -1.849 1.00 82.38 198 ASN A O 1
ATOM 1601 N N . SER A 1 199 ? -1.881 9.278 -2.661 1.00 84.88 199 SER A N 1
ATOM 1602 C CA . SER A 1 199 ? -2.428 8.907 -1.361 1.00 84.88 199 SER A CA 1
ATOM 1603 C C . SER A 1 199 ? -2.415 7.397 -1.209 1.00 84.88 199 SER A C 1
ATOM 1605 O O . SER A 1 199 ? -2.551 6.659 -2.181 1.00 84.88 199 SER A O 1
ATOM 1607 N N . SER A 1 200 ? -2.214 6.932 0.016 1.00 88.75 200 SER A N 1
ATOM 1608 C CA . SER A 1 200 ? -2.408 5.528 0.348 1.00 88.75 200 SER A CA 1
ATOM 1609 C C . SER A 1 200 ? -3.060 5.427 1.708 1.00 88.75 200 SER A C 1
ATOM 1611 O O . SER A 1 200 ? -2.679 6.163 2.625 1.00 88.75 200 SER A O 1
ATOM 1613 N N . TYR A 1 201 ? -3.948 4.460 1.849 1.00 90.19 201 TYR A N 1
ATOM 1614 C CA . TYR A 1 201 ? -4.602 4.166 3.108 1.00 90.19 201 TYR A CA 1
ATOM 1615 C C . TYR A 1 201 ? -4.616 2.672 3.400 1.00 90.19 201 TYR A C 1
ATOM 1617 O O . TYR A 1 201 ? -4.440 1.852 2.495 1.00 90.19 201 TYR A O 1
ATOM 1625 N N . LEU A 1 202 ? -4.831 2.341 4.667 1.00 90.69 202 LEU A N 1
ATOM 1626 C CA . LEU A 1 202 ? -5.093 0.992 5.149 1.00 90.69 202 LEU A CA 1
ATOM 1627 C C . LEU A 1 202 ? -6.189 1.066 6.213 1.00 90.69 202 LEU A C 1
ATOM 1629 O O . LEU A 1 202 ? -6.118 1.911 7.102 1.00 90.69 202 LEU A O 1
ATOM 1633 N N . ILE A 1 203 ? -7.188 0.194 6.101 1.00 90.75 203 ILE A N 1
ATOM 1634 C CA . ILE A 1 203 ? -8.288 0.087 7.061 1.00 90.75 203 ILE A CA 1
ATOM 1635 C C . ILE A 1 203 ? -8.090 -1.193 7.863 1.00 90.75 203 ILE A C 1
ATOM 1637 O O . ILE A 1 203 ? -7.916 -2.268 7.288 1.00 90.75 203 ILE A O 1
ATOM 1641 N N . CYS A 1 204 ? -8.131 -1.068 9.184 1.00 90.38 204 CYS A N 1
ATOM 1642 C CA . CYS A 1 204 ? -8.018 -2.177 10.118 1.00 90.38 204 CYS A CA 1
ATOM 1643 C C . CYS A 1 204 ? -9.249 -2.209 11.019 1.00 90.38 204 CYS A C 1
ATOM 1645 O O . CYS A 1 204 ? -9.634 -1.182 11.576 1.00 90.38 204 CYS A O 1
ATOM 1647 N N . HIS A 1 205 ? -9.846 -3.387 11.176 1.00 88.75 205 HIS A N 1
ATOM 1648 C CA . HIS A 1 205 ? -10.913 -3.599 12.149 1.00 88.75 205 HIS A CA 1
ATOM 1649 C C . HIS A 1 205 ? -10.311 -3.778 13.544 1.00 88.75 205 HIS A C 1
ATOM 1651 O O . HIS A 1 205 ? -9.289 -4.459 13.685 1.00 88.75 205 HIS A O 1
ATOM 1657 N N . ILE A 1 206 ? -10.930 -3.171 14.554 1.00 88.81 206 ILE A N 1
ATOM 1658 C CA . ILE A 1 206 ? -10.425 -3.160 15.926 1.00 88.81 206 ILE A CA 1
ATOM 1659 C C . ILE A 1 206 ? -11.488 -3.671 16.896 1.00 88.81 206 ILE A C 1
ATOM 1661 O O . ILE A 1 206 ? -12.676 -3.443 16.684 1.00 88.81 206 ILE A O 1
ATOM 1665 N N . GLY A 1 207 ? -11.051 -4.371 17.939 1.00 86.38 207 GLY A N 1
ATOM 1666 C CA . GLY A 1 207 ? -11.910 -4.803 19.037 1.00 86.38 207 GLY A CA 1
ATOM 1667 C C . GLY A 1 207 ? -11.776 -3.913 20.275 1.00 86.38 207 GLY A C 1
ATOM 1668 O O . GLY A 1 207 ? -10.947 -2.993 20.323 1.00 86.38 207 GLY A O 1
ATOM 1669 N N . GLU A 1 208 ? -12.606 -4.200 21.277 1.00 85.81 208 GLU A N 1
ATOM 1670 C CA . GLU A 1 208 ? -12.660 -3.494 22.564 1.00 85.81 208 GLU A CA 1
ATOM 1671 C C . GLU A 1 208 ? -11.359 -3.612 23.370 1.00 85.81 208 GLU A C 1
ATOM 1673 O O . GLU A 1 208 ? -11.076 -2.767 24.215 1.00 85.81 208 GLU A O 1
ATOM 1678 N N . GLU A 1 209 ? -10.533 -4.617 23.072 1.00 84.38 209 GLU A N 1
ATOM 1679 C CA . GLU A 1 209 ? -9.238 -4.853 23.704 1.00 84.38 209 GLU A CA 1
ATOM 1680 C C . GLU A 1 209 ? -8.157 -3.862 23.249 1.00 84.38 209 GLU A C 1
ATOM 1682 O O . GLU A 1 209 ? -7.124 -3.709 23.912 1.00 84.38 209 GLU A O 1
ATOM 1687 N N . LEU A 1 210 ? -8.367 -3.180 22.114 1.00 86.44 210 LEU A N 1
ATOM 1688 C CA . LEU A 1 210 ? -7.336 -2.343 21.510 1.00 86.44 210 LEU A CA 1
ATOM 1689 C C . LEU A 1 210 ? -6.811 -1.257 22.461 1.00 86.44 210 LEU A C 1
ATOM 1691 O O . LEU A 1 210 ? -5.592 -1.115 22.523 1.00 86.44 210 LEU A O 1
ATOM 1695 N N . PRO A 1 211 ? -7.635 -0.479 23.194 1.00 85.38 211 PRO A N 1
ATOM 1696 C CA . PRO A 1 211 ? -7.124 0.568 24.072 1.00 85.38 211 PRO A CA 1
ATOM 1697 C C . PRO A 1 211 ? -6.123 0.062 25.115 1.00 85.38 211 PRO A C 1
ATOM 1699 O O . PRO A 1 211 ? -5.138 0.750 25.379 1.00 85.38 211 PRO A O 1
ATOM 1702 N N . ASP A 1 212 ? -6.335 -1.133 25.667 1.00 85.94 212 ASP A N 1
ATOM 1703 C CA . ASP A 1 212 ? -5.457 -1.703 26.691 1.00 85.94 212 ASP A CA 1
ATOM 1704 C C . ASP A 1 212 ? -4.171 -2.269 26.078 1.00 85.94 212 ASP A C 1
ATOM 1706 O O . ASP A 1 212 ? -3.075 -2.022 26.590 1.00 85.94 212 ASP A O 1
ATOM 1710 N N . LEU A 1 213 ? -4.271 -2.951 24.929 1.00 86.69 213 LEU A N 1
ATOM 1711 C CA . LEU A 1 213 ? -3.099 -3.362 24.143 1.00 86.69 213 LEU A CA 1
ATOM 1712 C C . LEU A 1 213 ? -2.266 -2.152 23.704 1.00 86.69 213 LEU A C 1
ATOM 1714 O O . LEU A 1 213 ? -1.035 -2.202 23.667 1.00 86.69 213 LEU A O 1
ATOM 1718 N N . PHE A 1 214 ? -2.935 -1.045 23.394 1.00 87.12 214 PHE A N 1
ATOM 1719 C CA . PHE A 1 214 ? -2.294 0.183 22.969 1.00 87.12 214 PHE A CA 1
ATOM 1720 C C . PHE A 1 214 ? -1.484 0.825 24.104 1.00 87.12 214 PHE A C 1
ATOM 1722 O O . PHE A 1 214 ? -0.368 1.276 23.860 1.00 87.12 214 PHE A O 1
ATOM 1729 N N . GLU A 1 215 ? -1.963 0.816 25.351 1.00 86.62 215 GLU A N 1
ATOM 1730 C CA . GLU A 1 215 ? -1.168 1.286 26.501 1.00 86.62 215 GLU A CA 1
ATOM 1731 C C . GLU A 1 215 ? 0.089 0.418 26.713 1.00 86.62 215 GLU A C 1
ATOM 1733 O O . GLU A 1 215 ? 1.195 0.946 26.852 1.00 86.62 215 GLU A O 1
ATOM 1738 N N . GLN A 1 216 ? -0.027 -0.910 26.597 1.00 89.25 216 GLN A N 1
ATOM 1739 C CA . GLN A 1 216 ? 1.135 -1.812 26.670 1.00 89.25 216 GLN A CA 1
ATOM 1740 C C . GLN A 1 216 ? 2.159 -1.535 25.556 1.00 89.25 216 GLN A C 1
ATOM 1742 O O . GLN A 1 216 ? 3.378 -1.541 25.781 1.00 89.25 216 GLN A O 1
ATOM 1747 N N . PHE A 1 217 ? 1.674 -1.256 24.343 1.00 91.25 217 PHE A N 1
ATOM 1748 C CA . PHE A 1 217 ? 2.514 -0.839 23.223 1.00 91.25 217 PHE A CA 1
ATOM 1749 C C . PHE A 1 217 ? 3.238 0.476 23.518 1.00 91.25 217 PHE A C 1
ATOM 1751 O O . PHE A 1 217 ? 4.435 0.596 23.247 1.00 91.25 217 PHE A O 1
ATOM 1758 N N . MET A 1 218 ? 2.535 1.453 24.091 1.00 90.25 218 MET A N 1
ATOM 1759 C CA . MET A 1 218 ? 3.085 2.762 24.433 1.00 90.25 218 MET A CA 1
ATOM 1760 C C . MET A 1 218 ? 4.208 2.662 25.469 1.00 90.25 218 MET A C 1
ATOM 1762 O O . MET A 1 218 ? 5.259 3.284 25.284 1.00 90.25 218 MET A O 1
ATOM 1766 N N . ASP A 1 219 ? 4.040 1.842 26.503 1.00 90.50 219 ASP A N 1
ATOM 1767 C CA . ASP A 1 219 ? 5.072 1.599 27.518 1.00 90.50 219 ASP A CA 1
ATOM 1768 C C . ASP A 1 219 ? 6.302 0.898 26.931 1.00 90.50 219 ASP A C 1
ATOM 1770 O O . ASP A 1 219 ? 7.456 1.287 27.177 1.00 90.50 219 ASP A O 1
ATOM 1774 N N . SER A 1 220 ? 6.062 -0.094 26.072 1.00 92.06 220 SER A N 1
ATOM 1775 C CA . SER A 1 220 ? 7.116 -0.809 25.352 1.00 92.06 220 SER A CA 1
ATOM 1776 C C . SER A 1 220 ? 7.881 0.125 24.409 1.00 92.06 220 SER A C 1
ATOM 1778 O O . SER A 1 220 ? 9.114 0.098 24.365 1.00 92.06 220 SER A O 1
ATOM 1780 N N . ALA A 1 221 ? 7.178 1.019 23.709 1.00 91.38 221 ALA A N 1
ATOM 1781 C CA . ALA A 1 221 ? 7.768 2.030 22.838 1.00 91.38 221 ALA A CA 1
ATOM 1782 C C . ALA A 1 221 ? 8.618 3.032 23.612 1.00 91.38 221 ALA A C 1
ATOM 1784 O O . ALA A 1 221 ? 9.757 3.291 23.223 1.00 91.38 221 ALA A O 1
ATOM 1785 N N . GLN A 1 222 ? 8.118 3.562 24.730 1.00 89.56 222 GLN A N 1
ATOM 1786 C CA . GLN A 1 222 ? 8.900 4.469 25.570 1.00 89.56 222 GLN A CA 1
ATOM 1787 C C . GLN A 1 222 ? 10.186 3.807 26.068 1.00 89.56 222 GLN A C 1
ATOM 1789 O O . GLN A 1 222 ? 11.251 4.425 26.036 1.00 89.56 222 GLN A O 1
ATOM 1794 N N . THR A 1 223 ? 10.105 2.547 26.495 1.00 90.06 223 THR A N 1
ATOM 1795 C CA . THR A 1 223 ? 11.271 1.774 26.940 1.00 90.06 223 THR A CA 1
ATOM 1796 C C . THR A 1 223 ? 12.266 1.563 25.801 1.00 90.06 223 THR A C 1
ATOM 1798 O O . THR A 1 223 ? 13.468 1.760 25.985 1.00 90.06 223 THR A O 1
ATOM 1801 N N . TRP A 1 224 ? 11.776 1.229 24.608 1.00 92.12 224 TRP A N 1
ATOM 1802 C CA . TRP A 1 224 ? 12.598 1.040 23.416 1.00 92.12 224 TRP A CA 1
ATOM 1803 C C . TRP A 1 224 ? 13.336 2.323 23.003 1.00 92.12 224 TRP A C 1
ATOM 1805 O O . TRP A 1 224 ? 14.546 2.289 22.777 1.00 92.12 224 TRP A O 1
ATOM 1815 N N . PHE A 1 225 ? 12.650 3.474 23.009 1.00 89.06 225 PHE A N 1
ATOM 1816 C CA . PHE A 1 225 ? 13.277 4.778 22.766 1.00 89.06 225 PHE A CA 1
ATOM 1817 C C . PHE A 1 225 ? 14.316 5.135 23.841 1.00 89.06 225 PHE A C 1
ATOM 1819 O O . PHE A 1 225 ? 15.404 5.599 23.504 1.00 89.06 225 PHE A O 1
ATOM 1826 N N . LYS A 1 226 ? 14.024 4.889 25.128 1.00 88.69 226 LYS A N 1
ATOM 1827 C CA . LYS A 1 226 ? 14.954 5.162 26.244 1.00 88.69 226 LYS A CA 1
ATOM 1828 C C . LYS A 1 226 ? 16.243 4.343 26.160 1.00 88.69 226 LYS A C 1
ATOM 1830 O O . LYS A 1 226 ? 17.297 4.844 26.534 1.00 88.69 226 LYS A O 1
ATOM 1835 N N . ARG A 1 227 ? 16.173 3.105 25.660 1.00 87.75 227 ARG A N 1
ATOM 1836 C CA . ARG A 1 227 ? 17.345 2.230 25.468 1.00 87.75 227 ARG A CA 1
ATOM 1837 C C . ARG A 1 227 ? 18.237 2.638 24.290 1.00 87.75 227 ARG A C 1
ATOM 1839 O O . ARG A 1 227 ? 19.317 2.084 24.142 1.00 87.75 227 ARG A O 1
ATOM 1846 N N . GLY A 1 228 ? 17.813 3.599 23.468 1.00 83.25 228 GLY A N 1
ATOM 1847 C CA . GLY A 1 228 ? 18.621 4.133 22.372 1.00 83.25 228 GLY A CA 1
ATOM 1848 C C . GLY A 1 228 ? 18.572 3.328 21.071 1.00 83.25 228 GLY A C 1
ATOM 1849 O O . GLY A 1 228 ? 19.219 3.734 20.111 1.00 83.25 228 GLY A O 1
ATOM 1850 N N . TYR A 1 229 ? 17.763 2.264 20.982 1.00 77.75 229 TYR A N 1
ATOM 1851 C CA . TYR A 1 229 ? 17.602 1.464 19.753 1.00 77.75 229 TYR A CA 1
ATOM 1852 C C . TYR A 1 229 ? 17.106 2.289 18.554 1.00 77.75 229 TYR A C 1
ATOM 1854 O O . TYR A 1 229 ? 17.437 2.007 17.406 1.00 77.75 229 TYR A O 1
ATOM 1862 N N . SER A 1 230 ? 16.364 3.374 18.800 1.00 76.81 230 SER A N 1
ATOM 1863 C CA . SER A 1 230 ? 15.951 4.314 17.750 1.00 76.81 230 SER A CA 1
ATOM 1864 C C . SER A 1 230 ? 17.117 5.050 17.083 1.00 76.81 230 SER A C 1
ATOM 1866 O O . SER A 1 230 ? 16.967 5.538 15.963 1.00 76.81 230 SER A O 1
ATOM 1868 N N . ASN A 1 231 ? 18.253 5.156 17.778 1.00 79.81 231 ASN A N 1
ATOM 1869 C CA . ASN A 1 231 ? 19.447 5.881 17.346 1.00 79.81 231 ASN A CA 1
ATOM 1870 C C . ASN A 1 231 ? 20.545 4.933 16.850 1.00 79.81 231 ASN A C 1
ATOM 1872 O O . ASN A 1 231 ? 21.635 5.389 16.508 1.00 79.81 231 ASN A O 1
ATOM 1876 N N . GLU A 1 232 ? 20.276 3.627 16.824 1.00 78.81 232 GLU A N 1
ATOM 1877 C CA . GLU A 1 232 ? 21.238 2.633 16.382 1.00 78.81 232 GLU A CA 1
ATOM 1878 C C . GLU A 1 232 ? 21.567 2.849 14.899 1.00 78.81 232 GLU A C 1
ATOM 1880 O O . GLU A 1 232 ? 20.687 2.881 14.026 1.00 78.81 232 GLU A O 1
ATOM 1885 N N . ASN A 1 233 ? 22.856 3.038 14.616 1.00 78.81 233 ASN A N 1
ATOM 1886 C CA . ASN A 1 233 ? 23.364 3.192 13.261 1.00 78.81 233 ASN A CA 1
ATOM 1887 C C . ASN A 1 233 ? 23.671 1.811 12.673 1.00 78.81 233 ASN A C 1
ATOM 1889 O O . ASN A 1 233 ? 24.829 1.433 12.513 1.00 78.81 233 ASN A O 1
ATOM 1893 N N . SER A 1 234 ? 22.606 1.046 12.438 1.00 79.75 234 SER A N 1
ATOM 1894 C CA . SER A 1 234 ? 22.664 -0.308 11.894 1.00 79.75 234 SER A CA 1
ATOM 1895 C C . SER A 1 234 ? 22.328 -0.334 10.401 1.00 79.75 234 SER A C 1
ATOM 1897 O O . SER A 1 234 ? 21.492 0.440 9.913 1.00 79.75 234 SER A O 1
ATOM 1899 N N . ASP A 1 235 ? 22.964 -1.271 9.698 1.00 84.44 235 ASP A N 1
ATOM 1900 C CA . ASP A 1 235 ? 22.641 -1.664 8.320 1.00 84.44 235 ASP A CA 1
ATOM 1901 C C . ASP A 1 235 ? 21.476 -2.666 8.267 1.00 84.44 235 ASP A C 1
ATOM 1903 O O . ASP A 1 235 ? 20.994 -3.019 7.191 1.00 84.44 235 ASP A O 1
ATOM 1907 N N . LEU A 1 236 ? 20.999 -3.105 9.432 1.00 86.06 236 LEU A N 1
ATOM 1908 C CA . LEU A 1 236 ? 19.864 -3.999 9.587 1.00 86.06 236 LEU A CA 1
ATOM 1909 C C . LEU A 1 236 ? 18.654 -3.252 10.147 1.00 86.06 236 LEU A C 1
ATOM 1911 O O . LEU A 1 236 ? 18.749 -2.163 10.718 1.00 86.06 236 LEU A O 1
ATOM 1915 N N . TRP A 1 237 ? 17.488 -3.869 9.979 1.00 89.00 237 TRP A N 1
ATOM 1916 C CA . TRP A 1 237 ? 16.282 -3.432 10.664 1.00 89.00 237 TRP A CA 1
ATOM 1917 C C . TRP A 1 237 ? 16.420 -3.699 12.159 1.00 89.00 237 TRP A C 1
ATOM 1919 O O . TRP A 1 237 ? 16.702 -4.827 12.560 1.00 89.00 237 TRP A O 1
ATOM 1929 N N . VAL A 1 238 ? 16.170 -2.679 12.979 1.00 88.94 238 VAL A N 1
ATOM 1930 C CA . VAL A 1 238 ? 16.050 -2.863 14.430 1.00 88.94 238 VAL A CA 1
ATOM 1931 C C . VAL A 1 238 ? 14.571 -2.896 14.769 1.00 88.94 238 VAL A C 1
ATOM 1933 O O . VAL A 1 238 ? 13.868 -1.883 14.662 1.00 88.94 238 VAL A O 1
ATOM 1936 N N . SER A 1 239 ? 14.095 -4.082 15.137 1.00 89.25 239 SER A N 1
ATOM 1937 C CA . SER A 1 239 ? 12.713 -4.294 15.552 1.00 89.25 239 SER A CA 1
ATOM 1938 C C . SER A 1 239 ? 12.416 -3.510 16.827 1.00 89.25 239 SER A C 1
ATOM 1940 O O . SER A 1 239 ? 13.175 -3.545 17.799 1.00 89.25 239 SER A O 1
ATOM 1942 N N . GLY A 1 240 ? 11.308 -2.782 16.804 1.00 90.25 240 GLY A N 1
ATOM 1943 C CA . GLY A 1 240 ? 10.725 -2.148 17.974 1.00 90.25 240 GLY A CA 1
ATOM 1944 C C . GLY A 1 240 ? 9.563 -2.963 18.539 1.00 90.25 240 GLY A C 1
ATOM 1945 O O . GLY A 1 240 ? 9.368 -4.121 18.163 1.00 90.25 240 GLY A O 1
ATOM 1946 N N . PRO A 1 241 ? 8.788 -2.371 19.460 1.00 91.81 241 PRO A N 1
ATOM 1947 C CA . PRO A 1 241 ? 7.564 -2.987 19.957 1.00 91.81 241 PRO A CA 1
ATOM 1948 C C . PRO A 1 241 ? 6.574 -3.262 18.826 1.00 91.81 241 PRO A C 1
ATOM 1950 O O . PRO A 1 241 ? 6.499 -2.512 17.847 1.00 91.81 241 PRO A O 1
ATOM 1953 N N . SER A 1 242 ? 5.782 -4.312 19.008 1.00 92.38 242 SER A N 1
ATOM 1954 C CA . SER A 1 242 ? 4.689 -4.691 18.122 1.00 92.38 242 SER A CA 1
ATOM 1955 C C . SER A 1 242 ? 3.518 -5.189 18.955 1.00 92.38 242 SER A C 1
ATOM 1957 O O . SER A 1 242 ? 3.732 -5.904 19.932 1.00 92.38 242 SER A O 1
ATOM 1959 N N . ILE A 1 243 ? 2.303 -4.839 18.552 1.00 90.62 243 ILE A N 1
ATOM 1960 C CA . ILE A 1 243 ? 1.067 -5.426 19.072 1.00 90.62 243 ILE A CA 1
ATOM 1961 C C . ILE A 1 243 ? 0.231 -5.951 17.914 1.00 90.62 243 ILE A C 1
ATOM 1963 O O . ILE A 1 243 ? 0.094 -5.267 16.899 1.00 90.62 243 ILE A O 1
ATOM 1967 N N . SER A 1 244 ? -0.319 -7.150 18.077 1.00 88.81 244 SER A N 1
ATOM 1968 C CA . SER A 1 244 ? -1.370 -7.670 17.206 1.00 88.81 244 SER A CA 1
ATOM 1969 C C . SER A 1 244 ? -2.729 -7.295 17.779 1.00 88.81 244 SER A C 1
ATOM 1971 O O . SER A 1 244 ? -2.903 -7.232 18.994 1.00 88.81 244 SER A O 1
ATOM 1973 N N . PHE A 1 245 ? -3.685 -7.051 16.899 1.00 84.44 245 PHE A N 1
ATOM 1974 C CA . PHE A 1 245 ? -5.081 -6.831 17.234 1.00 84.44 245 PHE A CA 1
ATOM 1975 C C . PHE A 1 245 ? -5.947 -7.359 16.093 1.00 84.44 245 PHE A C 1
ATOM 1977 O O . PHE A 1 245 ? -5.598 -7.258 14.912 1.00 84.44 245 PHE A O 1
ATOM 1984 N N . CYS A 1 246 ? -7.086 -7.939 16.446 1.00 74.25 246 CYS A N 1
ATOM 1985 C CA . CYS A 1 246 ? -7.947 -8.619 15.493 1.00 74.25 246 CYS A CA 1
ATOM 1986 C C . CYS A 1 246 ? -9.384 -8.237 15.777 1.00 74.25 246 CYS A C 1
ATOM 1988 O O . CYS A 1 246 ? -10.004 -8.794 16.671 1.00 74.25 246 CYS A O 1
ATOM 1990 N N . GLY A 1 247 ? -9.959 -7.356 14.966 1.00 65.31 247 GLY A N 1
ATOM 1991 C CA . GLY A 1 247 ? -11.397 -7.163 15.061 1.00 65.31 247 GLY A CA 1
ATOM 1992 C C . GLY A 1 247 ? -12.206 -8.290 14.385 1.00 65.31 247 GLY A C 1
ATOM 1993 O O . GLY A 1 247 ? -13.398 -8.422 14.628 1.00 65.31 247 GLY A O 1
ATOM 1994 N N . THR A 1 248 ? -11.635 -9.067 13.453 1.00 71.00 248 THR A N 1
ATOM 1995 C CA . THR A 1 248 ? -12.376 -10.129 12.730 1.00 71.00 248 THR A CA 1
ATOM 1996 C C . THR A 1 248 ? -11.607 -11.441 12.706 1.00 71.00 248 THR A C 1
ATOM 1998 O O . THR A 1 248 ? -10.383 -11.438 12.791 1.00 71.00 248 THR A O 1
ATOM 2001 N N . SER A 1 249 ? -12.309 -12.548 12.456 1.00 75.62 249 SER A N 1
ATOM 2002 C CA . SER A 1 249 ? -11.697 -13.856 12.188 1.00 75.62 249 SER A CA 1
ATOM 2003 C C . SER A 1 249 ? -11.006 -13.960 10.822 1.00 75.62 249 SER A C 1
ATOM 2005 O O . SER A 1 249 ? -10.302 -14.933 10.577 1.00 75.62 249 SER A O 1
ATOM 2007 N N . LEU A 1 250 ? -11.205 -12.989 9.922 1.00 76.31 250 LEU A N 1
ATOM 2008 C CA . LEU A 1 250 ? -10.706 -13.046 8.543 1.00 76.31 250 LEU A CA 1
ATOM 2009 C C . LEU A 1 250 ? -9.347 -12.371 8.359 1.00 76.31 250 LEU A C 1
ATOM 2011 O O . LEU A 1 250 ? -8.639 -12.666 7.393 1.00 76.31 250 LEU A O 1
ATOM 2015 N N . CYS A 1 251 ? -8.993 -11.437 9.240 1.00 82.19 251 CYS A N 1
ATOM 2016 C CA . CYS A 1 251 ? -7.745 -10.693 9.148 1.00 82.19 251 CYS A CA 1
ATOM 2017 C C . CYS A 1 251 ? -7.160 -10.397 10.524 1.00 82.19 251 CYS A C 1
ATOM 2019 O O . CYS A 1 251 ? -7.846 -9.847 11.386 1.00 82.19 251 CYS A O 1
ATOM 2021 N N . GLU A 1 252 ? -5.862 -10.642 10.653 1.00 87.50 252 GLU A N 1
ATOM 2022 C CA . GLU A 1 252 ? -5.039 -10.136 11.745 1.00 87.50 252 GLU A CA 1
ATOM 2023 C C . GLU A 1 252 ? -4.438 -8.791 11.338 1.00 87.50 252 GLU A C 1
ATOM 2025 O O . GLU A 1 252 ? -4.005 -8.606 10.197 1.00 87.50 252 GLU A O 1
ATOM 2030 N N . SER A 1 253 ? -4.430 -7.829 12.256 1.00 90.69 253 SER A N 1
ATOM 2031 C CA . SER A 1 253 ? -3.736 -6.557 12.077 1.00 90.69 253 SER A CA 1
ATOM 2032 C C . SER A 1 253 ? -2.682 -6.382 13.157 1.00 90.69 253 SER A C 1
ATOM 2034 O O . SER A 1 253 ? -2.773 -6.955 14.238 1.00 90.69 253 SER A O 1
ATOM 2036 N N . TRP A 1 254 ? -1.656 -5.594 12.869 1.00 91.88 254 TRP A N 1
ATOM 2037 C CA . TRP A 1 254 ? -0.651 -5.250 13.863 1.00 91.88 254 TRP A CA 1
ATOM 2038 C C . TRP A 1 254 ? -0.164 -3.825 13.689 1.00 91.88 254 TRP A C 1
ATOM 2040 O O . TRP A 1 254 ? -0.183 -3.255 12.597 1.00 91.88 254 TRP A O 1
ATOM 2050 N N . LEU A 1 255 ? 0.313 -3.267 14.792 1.00 91.62 255 LEU A N 1
ATOM 2051 C CA . LEU A 1 255 ? 1.010 -1.995 14.855 1.00 91.62 255 LEU A CA 1
ATOM 2052 C C . LEU A 1 255 ? 2.405 -2.259 15.402 1.00 91.62 255 LEU A C 1
ATOM 2054 O O . LEU A 1 255 ? 2.549 -2.842 16.474 1.00 91.62 255 LEU A O 1
ATOM 2058 N N . SER A 1 256 ? 3.427 -1.785 14.697 1.00 93.81 256 SER A N 1
ATOM 2059 C CA . SER A 1 256 ? 4.808 -1.877 15.147 1.00 93.81 256 SER A CA 1
ATOM 2060 C C . SER A 1 256 ? 5.602 -0.597 14.920 1.00 93.81 256 SER A C 1
ATOM 2062 O O . SER A 1 256 ? 5.285 0.242 14.069 1.00 93.81 256 SER A O 1
ATOM 2064 N N . LEU A 1 257 ? 6.663 -0.448 15.712 1.00 92.94 257 LEU A N 1
ATOM 2065 C CA . LEU A 1 257 ? 7.754 0.476 15.426 1.00 92.94 257 LEU A CA 1
ATOM 2066 C C . LEU A 1 257 ? 8.948 -0.314 14.910 1.00 92.94 257 LEU A C 1
ATOM 2068 O O . LEU A 1 257 ? 9.241 -1.400 15.403 1.00 92.94 257 LEU A O 1
ATOM 2072 N N . ALA A 1 258 ? 9.678 0.253 13.960 1.00 92.88 258 ALA A N 1
ATOM 2073 C CA . ALA A 1 258 ? 10.963 -0.300 13.557 1.00 92.88 258 ALA A CA 1
ATOM 2074 C C . ALA A 1 258 ? 11.913 0.802 13.097 1.00 92.88 258 ALA A C 1
ATOM 2076 O O . ALA A 1 258 ? 11.496 1.781 12.470 1.00 92.88 258 ALA A O 1
ATOM 2077 N N . LYS A 1 259 ? 13.204 0.643 13.382 1.00 90.50 259 LYS A N 1
ATOM 2078 C CA . LYS A 1 259 ? 14.261 1.482 12.815 1.00 90.50 259 LYS A CA 1
ATOM 2079 C C . LYS A 1 259 ? 14.692 0.889 11.479 1.00 90.50 259 LYS A C 1
ATOM 2081 O O . LYS A 1 259 ? 15.100 -0.267 11.414 1.00 90.50 259 LYS A O 1
ATOM 2086 N N . THR A 1 260 ? 14.604 1.690 10.421 1.00 91.38 260 THR A N 1
ATOM 2087 C CA . THR A 1 260 ? 15.086 1.278 9.096 1.00 91.38 260 THR A CA 1
ATOM 2088 C C . THR A 1 260 ? 16.618 1.320 9.009 1.00 91.38 260 THR A C 1
ATOM 2090 O O . THR A 1 260 ? 17.232 2.162 9.686 1.00 91.38 260 THR A O 1
ATOM 2093 N N . PRO A 1 261 ? 17.235 0.480 8.150 1.00 89.38 261 PRO A N 1
ATOM 2094 C CA . PRO A 1 261 ? 18.668 0.524 7.854 1.00 89.38 261 PRO A CA 1
ATOM 2095 C C . PRO A 1 261 ? 19.114 1.932 7.473 1.00 89.38 261 PRO A C 1
ATOM 2097 O O . PRO A 1 261 ? 18.595 2.498 6.510 1.00 89.38 261 PRO A O 1
ATOM 2100 N N . ARG A 1 262 ? 20.017 2.532 8.260 1.00 83.81 262 ARG A N 1
ATOM 2101 C CA . ARG A 1 262 ? 20.500 3.924 8.090 1.00 83.81 262 ARG A CA 1
ATOM 2102 C C . ARG A 1 262 ? 19.412 5.010 7.929 1.00 83.81 262 ARG A C 1
ATOM 2104 O O . ARG A 1 262 ? 19.727 6.152 7.613 1.00 83.81 262 ARG A O 1
ATOM 2111 N N . GLY A 1 263 ? 18.140 4.688 8.159 1.00 87.12 263 GLY A N 1
ATOM 2112 C CA . GLY A 1 263 ? 17.000 5.563 7.880 1.00 87.12 263 GLY A CA 1
ATOM 2113 C C . GLY A 1 263 ? 16.203 5.921 9.135 1.00 87.12 263 GLY A C 1
ATOM 2114 O O . GLY A 1 263 ? 16.637 5.633 10.250 1.00 87.12 263 GLY A O 1
ATOM 2115 N N . PRO A 1 264 ? 15.030 6.559 9.005 1.00 90.44 264 PRO A N 1
ATOM 2116 C CA . PRO A 1 264 ? 14.227 6.949 10.157 1.00 90.44 264 PRO A CA 1
ATOM 2117 C C . PRO A 1 264 ? 13.595 5.738 10.863 1.00 90.44 264 PRO A C 1
ATOM 2119 O O . PRO A 1 264 ? 13.442 4.651 10.293 1.00 90.44 264 PRO A O 1
ATOM 2122 N N . VAL A 1 265 ? 13.160 5.950 12.106 1.00 91.88 265 VAL A N 1
ATOM 2123 C CA . VAL A 1 265 ? 12.154 5.080 12.731 1.00 91.88 265 VAL A CA 1
ATOM 2124 C C . VAL A 1 265 ? 10.854 5.204 11.938 1.00 91.88 265 VAL A C 1
ATOM 2126 O O . VAL A 1 265 ? 10.519 6.290 11.462 1.00 91.88 265 VAL A O 1
ATOM 2129 N N . ARG A 1 266 ? 10.120 4.108 11.773 1.00 93.19 266 ARG A N 1
ATOM 2130 C CA . ARG A 1 266 ? 8.825 4.077 11.092 1.00 93.19 266 ARG A CA 1
ATOM 2131 C C . ARG A 1 266 ? 7.751 3.525 12.012 1.00 93.19 266 ARG A C 1
ATOM 2133 O O . ARG A 1 266 ? 8.012 2.605 12.781 1.00 93.19 266 ARG A O 1
ATOM 2140 N N . ILE A 1 267 ? 6.554 4.087 11.880 1.00 92.88 267 ILE A N 1
ATOM 2141 C CA . ILE A 1 267 ? 5.313 3.474 12.354 1.00 92.88 267 ILE A CA 1
ATOM 2142 C C . ILE A 1 267 ? 4.820 2.584 11.221 1.00 92.88 267 ILE A C 1
ATOM 2144 O O . ILE A 1 267 ? 4.744 3.044 10.077 1.00 92.88 267 ILE A O 1
ATOM 2148 N N . ILE A 1 268 ? 4.527 1.325 11.523 1.00 93.56 268 ILE A N 1
ATOM 2149 C CA . ILE A 1 268 ? 4.098 0.326 10.551 1.00 93.56 268 ILE A CA 1
ATOM 2150 C C . ILE A 1 268 ? 2.773 -0.249 11.033 1.00 93.56 268 ILE A C 1
ATOM 2152 O O . ILE A 1 268 ? 2.681 -0.749 12.149 1.00 93.56 268 ILE A O 1
ATOM 2156 N N . ILE A 1 269 ? 1.763 -0.175 10.177 1.00 93.31 269 ILE A N 1
ATOM 2157 C CA . ILE A 1 269 ? 0.514 -0.908 10.334 1.00 93.31 269 ILE A CA 1
ATOM 2158 C C . ILE A 1 269 ? 0.524 -2.012 9.300 1.00 93.31 269 ILE A C 1
ATOM 2160 O O . ILE A 1 269 ? 0.741 -1.756 8.113 1.00 93.31 269 ILE A O 1
ATOM 2164 N N . GLY A 1 270 ? 0.314 -3.234 9.751 1.00 91.06 270 GLY A N 1
ATOM 2165 C CA . GLY A 1 270 ? 0.154 -4.370 8.874 1.00 91.06 270 GLY A CA 1
ATOM 2166 C C . GLY A 1 270 ? -1.204 -5.009 9.039 1.00 91.06 270 GLY A C 1
ATOM 2167 O O . GLY A 1 270 ? -1.854 -4.890 10.076 1.00 91.06 270 GLY A O 1
ATOM 2168 N N . ARG A 1 271 ? -1.616 -5.677 7.974 1.00 88.50 271 ARG A N 1
ATOM 2169 C CA . ARG A 1 271 ? -2.809 -6.499 7.915 1.00 88.50 271 ARG A CA 1
ATOM 2170 C C . ARG A 1 271 ? -2.473 -7.755 7.131 1.00 88.50 271 ARG A C 1
ATOM 2172 O O . ARG A 1 271 ? -1.843 -7.656 6.077 1.00 88.50 271 ARG A O 1
ATOM 2179 N N . LYS A 1 272 ? -2.903 -8.908 7.626 1.00 88.19 272 LYS A N 1
ATOM 2180 C CA . LYS A 1 272 ? -2.718 -10.206 6.983 1.00 88.19 272 LYS A CA 1
ATOM 2181 C C . LYS A 1 272 ? -4.038 -10.966 6.968 1.00 88.19 272 LYS A C 1
ATOM 2183 O O . LYS A 1 272 ? -4.691 -11.077 8.003 1.00 88.19 272 LYS A O 1
ATOM 2188 N N . ASP A 1 273 ? -4.433 -11.456 5.799 1.00 85.31 273 ASP A N 1
ATOM 2189 C CA . ASP A 1 273 ? -5.599 -12.332 5.661 1.00 85.31 273 ASP A CA 1
ATOM 2190 C C . ASP A 1 273 ? -5.254 -13.803 5.976 1.00 85.31 273 ASP A C 1
ATOM 2192 O O . ASP A 1 273 ? -4.085 -14.177 6.128 1.00 85.31 273 ASP A O 1
ATOM 2196 N N . LEU A 1 274 ? -6.274 -14.662 6.052 1.00 81.56 274 LEU A N 1
ATOM 2197 C CA . LEU A 1 274 ? -6.105 -16.099 6.313 1.00 81.56 274 LEU A CA 1
ATOM 2198 C C . LEU A 1 274 ? -5.287 -16.839 5.239 1.00 81.56 274 LEU A C 1
ATOM 2200 O O . LEU A 1 274 ? -4.730 -17.900 5.517 1.00 81.56 274 LEU A O 1
ATOM 2204 N N . LYS A 1 275 ? -5.177 -16.283 4.027 1.00 82.25 275 LYS A N 1
ATOM 2205 C CA . LYS A 1 275 ? -4.385 -16.844 2.920 1.00 82.25 275 LYS A CA 1
ATOM 2206 C C . LYS A 1 275 ? -2.930 -16.384 2.936 1.00 82.25 275 LYS A C 1
ATOM 2208 O O . LYS A 1 275 ? -2.130 -16.847 2.128 1.00 82.25 275 LYS A O 1
ATOM 2213 N N . GLY A 1 276 ? -2.569 -15.510 3.873 1.00 81.12 276 GLY A N 1
ATOM 2214 C CA . GLY A 1 276 ? -1.225 -14.978 4.029 1.00 81.12 276 GLY A CA 1
ATOM 2215 C C . GLY A 1 276 ? -0.942 -13.723 3.208 1.00 81.12 276 GLY A C 1
ATOM 2216 O O . GLY A 1 276 ? 0.179 -13.208 3.283 1.00 81.12 276 GLY A O 1
ATOM 2217 N N . ASN A 1 277 ? -1.927 -13.184 2.485 1.00 83.50 277 ASN A N 1
ATOM 2218 C CA . ASN A 1 277 ? -1.773 -11.919 1.783 1.00 83.50 277 ASN A CA 1
ATOM 2219 C C . ASN A 1 277 ? -1.581 -10.812 2.811 1.00 83.50 277 ASN A C 1
ATOM 2221 O O . ASN A 1 277 ? -2.408 -10.605 3.699 1.00 83.50 277 ASN A O 1
ATOM 2225 N N . THR A 1 278 ? -0.460 -10.110 2.690 1.00 85.56 278 THR A N 1
ATOM 2226 C CA . THR A 1 278 ? -0.060 -9.078 3.637 1.00 85.56 278 THR A CA 1
ATOM 2227 C C . THR A 1 278 ? -0.076 -7.720 2.966 1.00 85.56 278 THR A C 1
ATOM 2229 O O . THR A 1 278 ? 0.528 -7.526 1.911 1.00 85.56 278 THR A O 1
ATOM 2232 N N . ARG A 1 279 ? -0.703 -6.750 3.624 1.00 87.38 279 ARG A N 1
ATOM 2233 C CA . ARG A 1 279 ? -0.648 -5.346 3.240 1.00 87.38 279 ARG A CA 1
ATOM 2234 C C . ARG A 1 279 ? -0.064 -4.536 4.377 1.00 87.38 279 ARG A C 1
ATOM 2236 O O . ARG A 1 279 ? -0.358 -4.771 5.545 1.00 87.38 279 ARG A O 1
ATOM 2243 N N . THR A 1 280 ? 0.777 -3.573 4.025 1.00 91.00 280 THR A N 1
ATOM 2244 C CA . THR A 1 280 ? 1.399 -2.692 5.006 1.00 91.00 280 THR A CA 1
ATOM 2245 C C . THR A 1 280 ? 1.201 -1.238 4.630 1.00 91.00 280 THR A C 1
ATOM 2247 O O . THR A 1 280 ? 1.245 -0.836 3.466 1.00 91.00 280 THR A O 1
ATOM 2250 N N . TRP A 1 281 ? 0.998 -0.431 5.656 1.00 92.81 281 TRP A N 1
ATOM 2251 C CA . TRP A 1 281 ? 1.061 1.011 5.603 1.00 92.81 281 TRP A CA 1
ATOM 2252 C C . TRP A 1 281 ? 2.162 1.458 6.554 1.00 92.81 281 TRP A C 1
ATOM 2254 O O . TRP A 1 281 ? 2.310 0.926 7.650 1.00 92.81 281 TRP A O 1
ATOM 2264 N N . SER A 1 282 ? 2.982 2.418 6.137 1.00 92.50 282 SER A N 1
ATOM 2265 C CA . SER A 1 282 ? 4.013 2.952 7.018 1.00 92.50 282 SER A CA 1
ATOM 2266 C C . SER A 1 282 ? 4.330 4.404 6.726 1.00 92.50 282 SER A C 1
ATOM 2268 O O . SER A 1 282 ? 4.273 4.844 5.569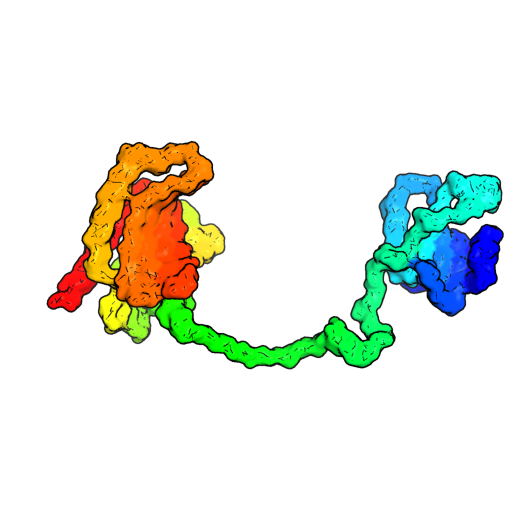 1.00 92.50 282 SER A O 1
ATOM 2270 N N . VAL A 1 283 ? 4.741 5.110 7.776 1.00 91.81 283 VAL A N 1
ATOM 2271 C CA . VAL A 1 283 ? 5.194 6.503 7.730 1.00 91.81 283 VAL A CA 1
ATOM 2272 C C . VAL A 1 283 ? 6.430 6.701 8.609 1.00 91.81 283 VAL A C 1
ATOM 2274 O O . VAL A 1 283 ? 6.594 5.984 9.601 1.00 91.81 283 VAL A O 1
ATOM 2277 N N . PRO A 1 284 ? 7.314 7.658 8.275 1.00 90.69 284 PRO A N 1
ATOM 2278 C CA . PRO A 1 284 ? 8.394 8.052 9.169 1.00 90.69 284 PRO A CA 1
ATOM 2279 C C . PRO A 1 284 ? 7.829 8.563 10.495 1.00 90.69 284 PRO A C 1
ATOM 2281 O O . PRO A 1 284 ? 6.956 9.430 10.516 1.00 90.69 284 PRO A O 1
ATOM 2284 N N . TYR A 1 285 ? 8.350 8.043 11.598 1.00 89.88 285 TYR A N 1
ATOM 2285 C CA . TYR A 1 285 ? 8.064 8.544 12.932 1.00 89.88 285 TYR A CA 1
ATOM 2286 C C . TYR A 1 285 ? 8.660 9.944 13.103 1.00 89.88 285 TYR A C 1
ATOM 2288 O O . TYR A 1 285 ? 9.840 10.167 12.817 1.00 89.88 285 TYR A O 1
ATOM 2296 N N . ARG A 1 286 ? 7.866 10.883 13.624 1.00 88.88 286 ARG A N 1
ATOM 2297 C CA . ARG A 1 286 ? 8.328 12.216 14.025 1.00 88.88 286 ARG A CA 1
ATOM 2298 C C . ARG A 1 286 ? 8.109 12.441 15.515 1.00 88.88 286 ARG A C 1
ATOM 2300 O O . ARG A 1 286 ? 7.243 11.838 16.147 1.00 88.88 286 ARG A O 1
ATOM 2307 N N . LYS A 1 287 ? 8.903 13.342 16.101 1.00 84.00 287 LYS A N 1
ATOM 2308 C CA . LYS A 1 287 ? 8.797 13.673 17.528 1.00 84.00 287 LYS A CA 1
ATOM 2309 C C . LYS A 1 287 ? 7.364 14.117 17.861 1.00 84.00 287 LYS A C 1
ATOM 2311 O O . LYS A 1 287 ? 6.851 15.076 17.283 1.00 84.00 287 LYS A O 1
ATOM 2316 N N . GLY A 1 288 ? 6.743 13.417 18.810 1.00 84.00 288 GLY A N 1
ATOM 2317 C CA . GLY A 1 288 ? 5.366 13.652 19.253 1.00 84.00 288 GLY A CA 1
ATOM 2318 C C . GLY A 1 288 ? 4.304 12.794 18.556 1.00 84.00 288 GLY A C 1
ATOM 2319 O O . GLY A 1 288 ? 3.174 12.769 19.034 1.00 84.00 288 GLY A O 1
ATOM 2320 N N . ASP A 1 289 ? 4.643 12.051 17.497 1.00 86.94 289 ASP A N 1
ATOM 2321 C CA . ASP A 1 289 ? 3.679 11.187 16.797 1.00 86.94 289 ASP A CA 1
ATOM 2322 C C . ASP A 1 289 ? 3.160 10.073 17.709 1.00 86.94 289 ASP A C 1
ATOM 2324 O O . ASP A 1 289 ? 1.986 9.735 17.644 1.00 86.94 289 ASP A O 1
ATOM 2328 N N . LEU A 1 290 ? 3.998 9.564 18.617 1.00 84.19 290 LEU A N 1
ATOM 2329 C CA . LEU A 1 290 ? 3.605 8.530 19.575 1.00 84.19 290 LEU A CA 1
ATOM 2330 C C . LEU A 1 290 ? 2.538 9.050 20.557 1.00 84.19 290 LEU A C 1
ATOM 2332 O O . LEU A 1 290 ? 1.539 8.385 20.799 1.00 84.19 290 LEU A O 1
ATOM 2336 N N . SER A 1 291 ? 2.695 10.278 21.062 1.00 85.62 291 SER A N 1
ATOM 2337 C CA . SER A 1 291 ? 1.692 10.922 21.924 1.00 85.62 291 SER A CA 1
ATOM 2338 C C . SER A 1 291 ? 0.393 11.229 21.176 1.00 85.62 291 SER A C 1
ATOM 2340 O O . SER A 1 291 ? -0.682 11.134 21.760 1.00 85.62 291 SER A O 1
ATOM 2342 N N . ARG A 1 292 ? 0.475 11.580 19.885 1.00 88.38 292 ARG A N 1
ATOM 2343 C CA . ARG A 1 292 ? -0.710 11.763 19.033 1.00 88.38 292 ARG A CA 1
ATOM 2344 C C . ARG A 1 292 ? -1.419 10.435 18.798 1.00 88.38 292 ARG A C 1
ATOM 2346 O O . ARG A 1 292 ? -2.628 10.376 18.952 1.00 88.38 292 ARG A O 1
ATOM 2353 N N . LEU A 1 293 ? -0.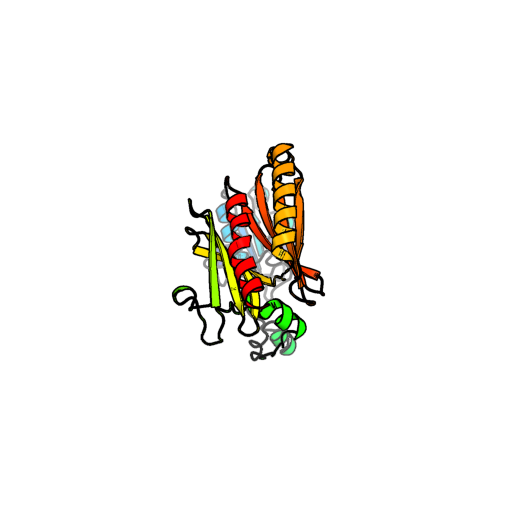678 9.367 18.510 1.00 84.94 293 LEU A N 1
ATOM 2354 C CA . LEU A 1 293 ? -1.234 8.024 18.358 1.00 84.94 293 LEU A CA 1
ATOM 2355 C C . LEU A 1 293 ? -1.914 7.563 19.662 1.00 84.94 293 LEU A C 1
ATOM 2357 O O . LEU A 1 293 ? -3.023 7.050 19.609 1.00 84.94 293 LEU A O 1
ATOM 2361 N N . ALA A 1 294 ? -1.333 7.864 20.830 1.00 83.38 294 ALA A N 1
ATOM 2362 C CA . ALA A 1 294 ? -1.955 7.609 22.136 1.00 83.38 294 ALA A CA 1
ATOM 2363 C C . ALA A 1 294 ? -3.280 8.333 22.360 1.00 83.38 294 ALA A C 1
ATOM 2365 O O . ALA A 1 294 ? -4.117 7.846 23.115 1.00 83.38 294 ALA A O 1
ATOM 2366 N N . ALA A 1 295 ? -3.516 9.457 21.684 1.00 85.31 295 ALA A N 1
ATOM 2367 C CA . ALA A 1 295 ? -4.804 10.124 21.766 1.00 85.31 295 ALA A CA 1
ATOM 2368 C C . ALA A 1 295 ? -5.940 9.296 21.135 1.00 85.31 295 ALA A C 1
ATOM 2370 O O . ALA A 1 295 ? -7.090 9.554 21.477 1.00 85.31 295 ALA A O 1
ATOM 2371 N N . LEU A 1 296 ? -5.650 8.273 20.307 1.00 83.75 296 LEU A N 1
ATOM 2372 C CA . LEU A 1 296 ? -6.660 7.360 19.742 1.00 83.75 296 LEU A CA 1
ATOM 2373 C C . LEU A 1 296 ? -7.440 6.604 20.818 1.00 83.75 296 LEU A C 1
ATOM 2375 O O . LEU A 1 296 ? -8.602 6.276 20.598 1.00 83.75 296 LEU A O 1
ATOM 2379 N N . ARG A 1 297 ? -6.856 6.378 21.999 1.00 82.88 297 ARG A N 1
ATOM 2380 C CA . ARG A 1 297 ? -7.548 5.675 23.088 1.00 82.88 297 ARG A CA 1
ATOM 2381 C C . ARG A 1 297 ? -8.842 6.365 23.509 1.00 82.88 297 ARG A C 1
ATOM 2383 O O . ARG A 1 297 ? -9.760 5.690 23.937 1.00 82.88 297 ARG A O 1
ATOM 2390 N N . HIS A 1 298 ? -8.911 7.695 23.424 1.00 84.69 298 HIS A N 1
ATOM 2391 C CA . HIS A 1 298 ? -10.064 8.456 23.897 1.00 84.69 298 HIS A CA 1
ATOM 2392 C C . HIS A 1 298 ? -11.299 8.225 23.017 1.00 84.69 298 HIS A C 1
ATOM 2394 O O . HIS A 1 298 ? -12.289 7.732 23.553 1.00 84.69 298 HIS A O 1
ATOM 2400 N N . PRO A 1 299 ? -11.254 8.484 21.693 1.00 85.31 299 PRO A N 1
ATOM 2401 C CA . PRO A 1 299 ? -12.384 8.185 20.826 1.00 85.31 299 PRO A CA 1
ATOM 2402 C C . PRO A 1 299 ? -12.677 6.684 20.759 1.00 85.31 299 PRO A C 1
ATOM 2404 O O . PRO A 1 299 ? -13.839 6.313 20.722 1.00 85.31 299 PRO A O 1
ATOM 2407 N N . VAL A 1 300 ? -11.664 5.808 20.805 1.00 85.19 300 VAL A N 1
ATOM 2408 C CA . VAL A 1 300 ? -11.908 4.355 20.776 1.00 85.19 300 VAL A CA 1
ATOM 2409 C C . VAL A 1 300 ? -12.619 3.880 22.051 1.00 85.19 300 VAL A C 1
ATOM 2411 O O . VAL A 1 300 ? -13.616 3.174 21.953 1.00 85.19 300 VAL A O 1
ATOM 2414 N N . LYS A 1 301 ? -12.171 4.303 23.244 1.00 84.75 301 LYS A N 1
ATOM 2415 C CA . LYS A 1 301 ? -12.855 3.973 24.508 1.00 84.75 301 LYS A CA 1
ATOM 2416 C C . LYS A 1 301 ? -14.273 4.523 24.546 1.00 84.75 301 LYS A C 1
ATOM 2418 O O . LYS A 1 301 ? -15.153 3.834 25.043 1.00 84.75 301 LYS A O 1
ATOM 2423 N N . GLN A 1 302 ? -14.488 5.737 24.039 1.00 83.88 302 GLN A N 1
ATOM 2424 C CA . GLN A 1 302 ? -15.818 6.337 23.991 1.00 83.88 302 GLN A CA 1
ATOM 2425 C C . GLN A 1 302 ? -16.783 5.474 23.171 1.00 83.88 302 GLN A C 1
ATOM 2427 O O . GLN A 1 302 ? -17.840 5.125 23.680 1.00 83.88 302 GLN A O 1
ATOM 2432 N N . VAL A 1 303 ? -16.382 5.059 21.964 1.00 85.06 303 VAL A N 1
ATOM 2433 C CA . VAL A 1 303 ? -17.238 4.239 21.093 1.00 85.06 303 VAL A CA 1
ATOM 2434 C C . VAL A 1 303 ? -17.592 2.910 21.755 1.00 85.06 303 VAL A C 1
ATOM 2436 O O . VAL A 1 303 ? -18.760 2.553 21.786 1.00 85.06 303 VAL A O 1
ATOM 2439 N N . PHE A 1 304 ? -16.620 2.215 22.356 1.00 81.75 304 PHE A N 1
ATOM 2440 C CA . PHE A 1 304 ? -16.897 0.933 23.015 1.00 81.75 304 PHE A CA 1
ATOM 2441 C C . PHE A 1 304 ? -17.658 1.065 24.346 1.00 81.75 304 PHE A C 1
ATOM 2443 O O . PHE A 1 304 ? -18.369 0.140 24.725 1.00 81.75 304 PHE A O 1
ATOM 2450 N N . SER A 1 305 ? -17.550 2.201 25.045 1.00 73.88 305 SER A N 1
ATOM 2451 C CA . SER A 1 305 ? -18.292 2.444 26.296 1.00 73.88 305 SER A CA 1
ATOM 2452 C C . SER A 1 305 ? -19.749 2.850 26.061 1.00 73.88 305 SER A C 1
ATOM 2454 O O . SER A 1 305 ? -20.567 2.671 26.952 1.00 73.88 305 SER A O 1
ATOM 2456 N N . GLU A 1 306 ? -20.074 3.425 24.900 1.00 58.00 306 GLU A N 1
ATOM 2457 C CA . GLU A 1 306 ? -21.446 3.816 24.535 1.00 58.00 306 GLU A CA 1
ATOM 2458 C C . GLU A 1 306 ? -22.286 2.626 24.022 1.00 58.00 306 GLU A C 1
ATOM 2460 O O . GLU A 1 306 ? -23.511 2.713 23.978 1.00 58.00 306 GLU A O 1
ATOM 2465 N N . THR A 1 307 ? -21.641 1.508 23.673 1.00 52.03 307 THR A N 1
ATOM 2466 C CA . THR A 1 307 ? -22.271 0.261 23.197 1.00 52.03 307 THR A CA 1
ATOM 2467 C C . THR A 1 307 ? -22.473 -0.822 24.269 1.00 52.03 307 THR A C 1
ATOM 2469 O O . THR A 1 307 ? -23.019 -1.877 23.943 1.00 52.03 307 THR A O 1
ATOM 2472 N N . GLY A 1 308 ? -22.033 -0.598 25.516 1.00 41.41 308 GLY A N 1
ATOM 2473 C CA . GLY A 1 308 ? -22.185 -1.529 26.651 1.00 41.41 308 GLY A CA 1
ATOM 2474 C C . GLY A 1 308 ? -23.235 -1.078 27.658 1.00 41.41 308 GLY A C 1
ATOM 2475 O O . GLY A 1 308 ? -23.957 -1.959 28.177 1.00 41.41 308 GLY A O 1
#

Secondary structure (DSSP, 8-state):
-HHHHH-TTSEEEEEEEPTTSS-EEEEEEEEEEEETTTEEEEEEEEE-S--HHHHHHHHHHHHHTTBEEEEEEGGGEETTEEPP-GGGEE-HHHHSPP-----BTB-HHHHHHHS-----------PPPHHHHHHHHHHHS-TTTTTTTTSB-TTS-EEEEEEEEE-SSSEEEEEEEEE-TTS-EEEEEEEEETTT--EEEEEEEE-TTHHHHHHHHHHHHHHHHHTTGGG---SS-EEEEEEEE-SSSSEEEEEEEEEPTTS-EEEEEEEEETT--EEEEEEE--TTHHHHHHTTHHHHHHHHHH--

Foldseek 3Di:
DVVCVVCVQWDKDAQDDQPPDPDTARIWTAHPAQDPQFFGTEGEHEDPDPDVVVVVVVCQVCLLSRGKYAYFYPVQDDDPDGDDDPVRIDTNPPRHDDNDPDPPPDPPVVRCVVDPDPPPPPPPPDDDDPLCCVVCVCVVPPQCVVNVVVQADPQGKGFLDKFWLDDPDQKTKIWTWIAHPVLWIKIKIKMARNVVRDIDIDIATADPCVLVLLVVQLVQQVVCVVVCLQVDQAQDKAWGDKDWGHNDPFKIKMWTWIRHNNDAIKIKIWMAGPVGDIDIDIDGHDPCSSVSVNVVSVSSNVSVVVVD

pLDDT: mean 81.58, std 11.01, range [41.41, 93.94]

Organism: NCBI:txid2487747

Sequence (308 aa):
MKLREIFPSASVAHEEPIPKIEHTADVLVTFERPVFPYGNGIAVEFRPTNDDKQVDAISSEVLRAGYTVYWAYQEDFDGHDMSFREDQLRTPWPHAIPITEDIDGYSEVVQQLLKPDSPDAVEISVPFPDEYLRAHALEVVPPLRGYYDSGTSPDGWQKISSISLHGKGTERAWVNVIQAPSDHVFLEFWKKDMDKRNSSYLICHIGEELPDLFEQFMDSAQTWFKRGYSNENSDLWVSGPSISFCGTSLCESWLSLAKTPRGPVRIIIGRKDLKGNTRTWSVPYRKGDLSRLAALRHPVKQVFSETG